Protein AF-A0A7J7SAR6-F1 (afdb_monomer)

Structure (mmCIF, N/CA/C/O backbone):
data_AF-A0A7J7SAR6-F1
#
_entry.id   AF-A0A7J7SAR6-F1
#
loop_
_atom_site.group_PDB
_atom_site.id
_atom_site.type_symbol
_atom_site.label_atom_id
_atom_site.label_alt_id
_atom_site.label_comp_id
_atom_site.label_asym_id
_atom_site.label_entity_id
_atom_site.label_seq_id
_atom_site.pdbx_PDB_ins_code
_atom_site.Cartn_x
_atom_site.Cartn_y
_atom_site.Cartn_z
_atom_site.occupancy
_atom_site.B_iso_or_equiv
_atom_site.auth_seq_id
_atom_site.auth_comp_id
_atom_site.auth_asym_id
_atom_site.auth_atom_id
_atom_site.pdbx_PDB_model_num
ATOM 1 N N . MET A 1 1 ? -5.702 -20.227 2.245 1.00 49.28 1 MET A N 1
ATOM 2 C CA . MET A 1 1 ? -7.176 -20.276 2.145 1.00 49.28 1 MET A CA 1
ATOM 3 C C . MET A 1 1 ? -7.635 -18.837 1.965 1.00 49.28 1 MET A C 1
ATOM 5 O O . MET A 1 1 ? -7.170 -18.001 2.730 1.00 49.28 1 MET A O 1
ATOM 9 N N . CYS A 1 2 ? -8.403 -18.530 0.921 1.00 85.19 2 CYS A N 1
ATOM 10 C CA . CYS A 1 2 ? -8.873 -17.168 0.636 1.00 85.19 2 CYS A CA 1
ATOM 11 C C . CYS A 1 2 ? -10.272 -16.959 1.229 1.00 85.19 2 CYS A C 1
ATOM 13 O O . CYS A 1 2 ? -11.021 -17.925 1.365 1.00 85.19 2 CYS A O 1
ATOM 15 N N . SER A 1 3 ? -10.614 -15.717 1.574 1.00 92.62 3 SER A N 1
ATOM 16 C CA . SER A 1 3 ? -11.964 -15.358 2.021 1.00 92.62 3 SER A CA 1
ATOM 17 C C . SER A 1 3 ? -12.986 -15.573 0.901 1.00 92.62 3 SER A C 1
ATOM 19 O O . SER A 1 3 ? -12.688 -15.311 -0.263 1.00 92.62 3 SER A O 1
ATOM 21 N N . VAL A 1 4 ? -14.192 -16.019 1.258 1.00 95.62 4 VAL A N 1
ATOM 22 C CA . VAL A 1 4 ? -15.327 -16.212 0.341 1.00 95.62 4 VAL A CA 1
ATOM 23 C C . VAL A 1 4 ? -16.598 -15.627 0.958 1.00 95.62 4 VAL A C 1
ATOM 25 O O . VAL A 1 4 ? -16.692 -15.525 2.180 1.00 95.62 4 VAL A O 1
ATOM 28 N N . VAL A 1 5 ? -17.573 -15.256 0.125 1.00 96.81 5 VAL A N 1
ATOM 29 C CA . VAL A 1 5 ? -18.928 -14.914 0.585 1.00 96.81 5 VAL A CA 1
ATOM 30 C C . VAL A 1 5 ? -19.637 -16.216 0.936 1.00 96.81 5 VAL A C 1
ATOM 32 O O . VAL A 1 5 ? -20.113 -16.936 0.062 1.00 96.81 5 VAL A O 1
ATOM 35 N N . ASP A 1 6 ? -19.629 -16.553 2.220 1.00 96.38 6 ASP A N 1
ATOM 36 C CA . ASP A 1 6 ? -20.161 -17.805 2.759 1.00 96.38 6 ASP A CA 1
ATOM 37 C C . ASP A 1 6 ? -21.615 -17.681 3.240 1.00 96.38 6 ASP A C 1
ATOM 39 O O . ASP A 1 6 ? -22.230 -18.682 3.608 1.00 96.38 6 ASP A O 1
ATOM 43 N N . GLY A 1 7 ? -22.172 -16.465 3.254 1.00 95.69 7 GLY A N 1
ATOM 44 C CA . GLY A 1 7 ? -23.514 -16.201 3.774 1.00 95.69 7 GLY A CA 1
ATOM 45 C C . GLY A 1 7 ? -23.594 -16.182 5.305 1.00 95.69 7 GLY A C 1
ATOM 46 O O . GLY A 1 7 ? -24.674 -15.945 5.843 1.00 95.69 7 GLY A O 1
ATOM 47 N N . MET A 1 8 ? -22.476 -16.425 6.000 1.00 95.12 8 MET A N 1
ATOM 48 C CA . MET A 1 8 ? -22.409 -16.572 7.456 1.00 95.12 8 MET A CA 1
ATOM 49 C C . MET A 1 8 ? -21.499 -15.506 8.065 1.00 95.12 8 MET A C 1
ATOM 51 O O . MET A 1 8 ? -21.986 -14.590 8.72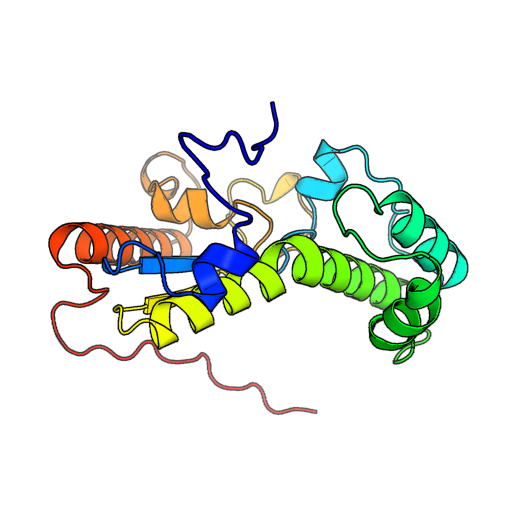6 1.00 95.12 8 MET A O 1
ATOM 55 N N . LEU A 1 9 ? -20.186 -15.604 7.835 1.00 95.19 9 LEU A N 1
ATOM 56 C CA . LEU A 1 9 ? -19.231 -14.581 8.255 1.00 95.19 9 LEU A CA 1
ATOM 57 C C . LEU A 1 9 ? -19.293 -13.364 7.325 1.00 95.19 9 LEU A C 1
ATOM 59 O O . LEU A 1 9 ? -19.316 -12.226 7.794 1.00 95.19 9 LEU A O 1
ATOM 63 N N . LEU A 1 10 ? -19.317 -13.609 6.013 1.00 96.38 10 LEU A N 1
ATOM 64 C CA . LEU A 1 10 ? -19.469 -12.600 4.971 1.00 96.38 10 LEU A CA 1
ATOM 65 C C . LEU A 1 10 ? -20.792 -12.846 4.235 1.00 96.38 10 LEU A C 1
ATOM 67 O O . LEU A 1 10 ? -20.858 -13.709 3.356 1.00 96.38 10 LEU A O 1
ATOM 71 N N . PRO A 1 11 ? -21.859 -12.097 4.571 1.00 96.06 11 PRO A N 1
ATOM 72 C CA . PRO A 1 11 ? -23.167 -12.290 3.953 1.00 96.06 11 PRO A CA 1
ATOM 73 C C . PRO A 1 11 ? -23.259 -11.741 2.519 1.00 96.06 11 PRO A C 1
ATOM 75 O O . PRO A 1 11 ? -24.156 -12.138 1.780 1.00 96.06 11 PRO A O 1
ATOM 78 N N . LYS A 1 12 ? -22.360 -10.826 2.132 1.00 97.00 12 LYS A N 1
ATOM 79 C CA . LYS A 1 12 ? -22.293 -10.162 0.820 1.00 97.00 12 LYS A CA 1
ATOM 80 C C . LYS A 1 12 ? -20.847 -9.829 0.454 1.00 97.00 12 LYS A C 1
ATOM 82 O O . LYS A 1 12 ? -19.949 -9.973 1.291 1.00 97.00 12 LYS A O 1
ATOM 87 N N . MET A 1 13 ? -20.630 -9.344 -0.767 1.00 96.62 13 MET A N 1
ATOM 88 C CA . MET A 1 13 ? -19.321 -8.844 -1.182 1.00 96.62 13 MET A CA 1
ATOM 89 C C . MET A 1 13 ? -18.910 -7.615 -0.345 1.00 96.62 13 MET A C 1
ATOM 91 O O . MET A 1 13 ? -19.768 -6.797 0.009 1.00 96.62 13 MET A O 1
ATOM 95 N N . PRO A 1 14 ? -17.612 -7.433 -0.029 1.00 95.25 14 PRO A N 1
ATOM 96 C CA . PRO A 1 14 ? -17.134 -6.270 0.722 1.00 95.25 14 PRO A CA 1
ATOM 97 C C . PRO A 1 14 ? -17.540 -4.923 0.108 1.00 95.25 14 PRO A C 1
ATOM 99 O O . PRO A 1 14 ? -17.841 -3.979 0.839 1.00 95.25 14 PRO A O 1
ATOM 102 N N . GLU A 1 15 ? -17.585 -4.835 -1.221 1.00 94.94 15 GLU A N 1
ATOM 103 C CA . GLU A 1 15 ? -17.998 -3.644 -1.964 1.00 94.94 15 GLU A CA 1
ATOM 104 C C . GLU A 1 15 ? -19.470 -3.297 -1.707 1.00 94.94 15 GLU A C 1
ATOM 106 O O . GLU A 1 15 ? -19.804 -2.125 -1.528 1.00 94.94 15 GLU A O 1
ATOM 111 N N . GLU A 1 16 ? -20.339 -4.309 -1.630 1.00 96.44 16 GLU A N 1
ATOM 112 C CA . GLU A 1 16 ? -21.759 -4.139 -1.308 1.00 96.44 16 GLU A CA 1
ATOM 113 C C . GLU A 1 16 ? -21.933 -3.691 0.145 1.00 96.44 16 GLU A C 1
ATOM 115 O O . GLU A 1 16 ? -22.635 -2.718 0.412 1.00 96.44 16 GLU A O 1
ATOM 120 N N . LEU A 1 17 ? -21.236 -4.337 1.086 1.00 95.62 17 LEU A N 1
ATOM 121 C CA . LEU A 1 17 ? -21.290 -3.976 2.508 1.00 95.62 17 LEU A CA 1
ATOM 122 C C . LEU A 1 17 ? -20.809 -2.539 2.752 1.00 95.62 17 LEU A C 1
ATOM 124 O O . LEU A 1 17 ? -21.411 -1.804 3.540 1.00 95.62 17 LEU A O 1
ATOM 128 N N . LEU A 1 18 ? -19.750 -2.121 2.053 1.00 94.38 18 LEU A N 1
ATOM 129 C CA . LEU A 1 18 ? -19.224 -0.759 2.105 1.00 94.38 18 LEU A CA 1
ATOM 130 C C . LEU A 1 18 ? -20.227 0.253 1.526 1.00 94.38 18 LEU A C 1
ATOM 132 O O . LEU A 1 18 ? -20.463 1.292 2.144 1.00 94.38 18 LEU A O 1
ATOM 136 N N . ALA A 1 19 ? -20.838 -0.048 0.374 1.00 94.69 19 ALA A N 1
ATOM 137 C CA . ALA A 1 19 ? -21.816 0.823 -0.282 1.00 94.69 19 ALA A CA 1
ATOM 138 C C . ALA A 1 19 ? -23.119 0.965 0.525 1.00 94.69 19 ALA A C 1
ATOM 140 O O . ALA A 1 19 ? -23.662 2.065 0.650 1.00 94.69 19 ALA A O 1
ATOM 141 N N . GLU A 1 20 ? -23.588 -0.130 1.123 1.00 95.94 20 GLU A N 1
ATOM 142 C CA . GLU A 1 20 ? -24.781 -0.177 1.976 1.00 95.94 20 GLU A CA 1
ATOM 143 C C . GLU A 1 20 ? -24.518 0.344 3.400 1.00 95.94 20 GLU A C 1
ATOM 145 O O . GLU A 1 20 ? -25.444 0.413 4.209 1.00 95.94 20 GLU A O 1
ATOM 150 N N . LYS A 1 21 ? -23.270 0.726 3.716 1.00 94.56 21 LYS A N 1
ATOM 151 C CA . LYS A 1 21 ? -22.825 1.183 5.045 1.00 94.56 21 LYS A CA 1
ATOM 152 C C . LYS A 1 21 ? -23.106 0.162 6.157 1.00 94.56 21 LYS A C 1
ATOM 154 O O . LYS A 1 21 ? -23.277 0.532 7.316 1.00 94.56 21 LYS A O 1
ATOM 159 N N . GLN A 1 22 ? -23.112 -1.125 5.819 1.00 93.19 22 GLN A N 1
ATOM 160 C CA . GLN A 1 22 ? -23.311 -2.242 6.750 1.00 93.19 22 GLN A CA 1
ATOM 161 C C . GLN A 1 22 ? -21.980 -2.685 7.364 1.00 93.19 22 GLN A C 1
ATOM 163 O O . GLN A 1 22 ? -21.600 -3.852 7.328 1.00 93.19 22 GLN A O 1
ATOM 168 N N . LEU A 1 23 ? -21.246 -1.719 7.911 1.00 89.94 23 LEU A N 1
ATOM 169 C CA . LEU A 1 23 ? -19.970 -1.939 8.579 1.00 89.94 23 LEU A CA 1
ATOM 170 C C . LEU A 1 23 ? -20.095 -1.553 10.049 1.00 89.94 23 LEU A C 1
ATOM 172 O O . LEU A 1 23 ? -20.828 -0.631 10.403 1.00 89.94 23 LEU A O 1
ATOM 176 N N . ASN A 1 24 ? -19.324 -2.214 10.909 1.00 93.06 24 ASN A N 1
ATOM 177 C CA . ASN A 1 24 ? -19.194 -1.782 12.295 1.00 93.06 24 ASN A CA 1
ATOM 178 C C . ASN A 1 24 ? -18.498 -0.417 12.343 1.00 93.06 24 ASN A C 1
ATOM 180 O O . ASN A 1 24 ? -17.315 -0.312 12.029 1.00 93.06 24 ASN A O 1
ATOM 184 N N . THR A 1 25 ? -19.211 0.619 12.781 1.00 94.12 25 THR A N 1
ATOM 185 C CA . THR A 1 25 ? -18.739 2.014 12.800 1.00 94.12 25 THR A CA 1
ATOM 186 C C . THR A 1 25 ? -17.859 2.338 14.011 1.00 94.12 25 THR A C 1
ATOM 188 O O . THR A 1 25 ? -18.032 3.362 14.679 1.00 94.12 25 THR A O 1
ATOM 191 N N . VAL A 1 26 ? -16.928 1.448 14.341 1.00 96.06 26 VAL A N 1
ATOM 192 C CA . VAL A 1 26 ? -15.925 1.684 15.389 1.00 96.06 26 VAL A CA 1
ATOM 193 C C . VAL A 1 26 ? -14.821 2.599 14.856 1.00 96.06 26 VAL A C 1
ATOM 195 O O . VAL A 1 26 ? -14.644 2.690 13.647 1.00 96.06 26 VAL A O 1
ATOM 198 N N . PRO A 1 27 ? -14.040 3.290 15.703 1.00 97.25 27 PRO A N 1
ATOM 199 C CA . PRO A 1 27 ? -12.858 3.992 15.224 1.00 97.25 27 PRO A CA 1
ATOM 200 C C . PRO A 1 27 ? -11.951 3.049 14.430 1.00 97.25 27 PRO A C 1
ATOM 202 O O . PRO A 1 27 ? -11.618 1.966 14.913 1.00 97.25 27 PRO A O 1
ATOM 205 N N . TYR A 1 28 ? -11.535 3.470 13.236 1.00 96.81 28 TYR A N 1
ATOM 206 C CA . TYR A 1 28 ? -10.733 2.657 12.325 1.00 96.81 28 TYR A CA 1
ATOM 207 C C . TYR A 1 28 ? -9.487 3.410 11.858 1.00 96.81 28 TYR A C 1
ATOM 209 O O . TYR A 1 28 ? -9.523 4.609 11.567 1.00 96.81 28 TYR A O 1
ATOM 217 N N . ILE A 1 29 ? -8.362 2.704 11.809 1.00 96.56 29 ILE A N 1
ATOM 218 C CA . ILE A 1 29 ? -7.109 3.190 11.245 1.00 96.56 29 ILE A CA 1
ATOM 219 C C . ILE A 1 29 ? -6.673 2.228 10.145 1.00 96.56 29 ILE A C 1
ATOM 221 O O . ILE A 1 29 ? -6.612 1.021 10.357 1.00 96.56 29 ILE A O 1
ATOM 225 N N . VAL A 1 30 ? -6.372 2.782 8.978 1.00 97.44 30 VAL A N 1
ATOM 226 C CA . VAL A 1 30 ? -5.837 2.054 7.826 1.00 97.44 30 VAL A CA 1
ATOM 227 C C . VAL A 1 30 ? -4.549 2.734 7.379 1.00 97.44 30 VAL A C 1
ATOM 229 O O . VAL A 1 30 ? -4.369 3.938 7.570 1.00 97.44 30 VAL A O 1
ATOM 232 N N . GLY A 1 31 ? -3.622 1.981 6.814 1.00 96.62 31 GLY A N 1
ATOM 233 C CA . GLY A 1 31 ? -2.372 2.532 6.323 1.00 96.62 31 GLY A CA 1
ATOM 234 C C . GLY A 1 31 ? -1.837 1.734 5.157 1.00 96.62 31 GLY A C 1
ATOM 235 O O . GLY A 1 31 ? -2.292 0.623 4.904 1.00 96.62 31 GLY A O 1
ATOM 236 N N . ILE A 1 32 ? -0.890 2.352 4.469 1.00 98.62 32 ILE A N 1
ATOM 237 C CA . ILE A 1 32 ? -0.085 1.748 3.412 1.00 98.62 32 ILE A CA 1
ATOM 238 C C . ILE A 1 32 ? 1.372 2.143 3.627 1.00 98.62 32 ILE A C 1
ATOM 240 O O . ILE A 1 32 ? 1.668 3.127 4.317 1.00 98.62 32 ILE A O 1
ATOM 244 N N . ASN A 1 33 ? 2.275 1.419 2.998 1.00 98.69 33 ASN A N 1
ATOM 245 C CA . ASN A 1 33 ? 3.672 1.785 2.878 1.00 98.69 33 ASN A CA 1
ATOM 246 C C . ASN A 1 33 ? 3.920 2.453 1.516 1.00 98.69 33 ASN A C 1
ATOM 248 O O . ASN A 1 33 ? 3.110 2.360 0.596 1.00 98.69 33 ASN A O 1
ATOM 252 N N . HIS A 1 34 ? 5.010 3.207 1.399 1.00 98.25 34 HIS A N 1
ATOM 253 C CA . HIS A 1 34 ? 5.285 4.012 0.206 1.00 98.25 34 HIS A CA 1
ATOM 254 C C . HIS A 1 34 ? 5.479 3.182 -1.071 1.00 98.25 34 HIS A C 1
ATOM 256 O O . HIS A 1 34 ? 5.049 3.586 -2.145 1.00 98.25 34 HIS A O 1
ATOM 262 N N . GLN A 1 35 ? 6.155 2.043 -0.945 1.00 98.19 35 GLN A N 1
ATOM 263 C CA . GLN A 1 35 ? 6.553 1.154 -2.028 1.00 98.19 35 GLN A CA 1
ATOM 264 C C . GLN A 1 35 ? 6.139 -0.276 -1.681 1.00 98.19 35 GLN A C 1
ATOM 266 O O . GLN A 1 35 ? 6.975 -1.165 -1.559 1.00 98.19 35 GLN A O 1
ATOM 271 N N . GLU A 1 36 ? 4.834 -0.507 -1.526 1.00 98.62 36 GLU A N 1
ATOM 272 C CA . GLU A 1 36 ? 4.269 -1.821 -1.169 1.00 98.62 36 GLU A CA 1
ATOM 273 C C . GLU A 1 36 ? 4.760 -2.957 -2.078 1.00 98.62 36 GLU A C 1
ATOM 275 O O . GLU A 1 36 ? 4.964 -4.076 -1.634 1.00 98.62 36 GLU A O 1
ATOM 280 N N . PHE A 1 37 ? 5.007 -2.688 -3.359 1.00 97.38 37 PHE A N 1
ATOM 281 C CA . PHE A 1 37 ? 5.526 -3.695 -4.288 1.00 97.38 37 PHE A CA 1
ATOM 282 C C . PHE A 1 37 ? 7.026 -3.527 -4.588 1.00 97.38 37 PHE A C 1
ATOM 284 O O . PHE A 1 37 ? 7.509 -3.986 -5.619 1.00 97.38 37 PHE A O 1
ATOM 291 N N . GLY A 1 38 ? 7.769 -2.843 -3.713 1.00 95.31 38 GLY A N 1
ATOM 292 C CA . GLY A 1 38 ? 9.128 -2.368 -3.970 1.00 95.31 38 GLY A CA 1
ATOM 293 C C . GLY A 1 38 ? 10.185 -3.468 -4.041 1.00 95.31 38 GLY A C 1
ATOM 294 O O . GLY A 1 38 ? 10.988 -3.482 -4.980 1.00 95.31 38 GLY A O 1
ATOM 295 N N . TRP A 1 39 ? 10.220 -4.378 -3.063 1.00 95.06 39 TRP A N 1
ATOM 296 C CA . TRP A 1 39 ? 11.239 -5.436 -3.024 1.00 95.06 39 TRP A CA 1
ATOM 297 C C . TRP A 1 39 ? 10.754 -6.761 -2.439 1.00 95.06 39 TRP A C 1
ATOM 299 O O . TRP A 1 39 ? 10.823 -7.779 -3.133 1.00 95.06 39 TRP A O 1
ATOM 309 N N . ILE A 1 40 ? 10.260 -6.776 -1.198 1.00 95.44 40 ILE A N 1
ATOM 310 C CA . ILE A 1 40 ? 9.993 -8.034 -0.483 1.00 95.44 40 ILE A CA 1
ATOM 311 C C . ILE A 1 40 ? 8.898 -8.876 -1.148 1.00 95.44 40 ILE A C 1
ATOM 313 O O . ILE A 1 40 ? 9.039 -10.097 -1.229 1.00 95.44 40 ILE A O 1
ATOM 317 N N . LEU A 1 41 ? 7.840 -8.249 -1.678 1.00 95.62 41 LEU A N 1
ATOM 318 C CA . LEU A 1 41 ? 6.766 -8.958 -2.378 1.00 95.62 41 LEU A CA 1
ATOM 319 C C . LEU A 1 41 ? 7.249 -9.573 -3.701 1.00 95.62 41 LEU A C 1
ATOM 321 O O . LEU A 1 41 ? 7.156 -10.798 -3.809 1.00 95.62 41 LEU A O 1
ATOM 325 N N . PRO A 1 42 ? 7.826 -8.811 -4.662 1.00 94.44 42 PRO A N 1
ATOM 326 C CA . PRO A 1 42 ? 8.413 -9.395 -5.867 1.00 94.44 42 PRO A CA 1
ATOM 327 C C . PRO A 1 42 ? 9.393 -10.534 -5.578 1.00 94.44 42 PRO A C 1
ATOM 329 O O . PRO A 1 42 ? 9.343 -11.571 -6.235 1.00 94.44 42 PRO A O 1
ATOM 332 N N . MET A 1 43 ? 10.256 -10.358 -4.572 1.00 93.31 43 MET A N 1
ATOM 333 C CA . MET A 1 43 ? 11.252 -11.353 -4.176 1.00 93.31 43 MET A CA 1
ATOM 334 C C . MET A 1 43 ? 10.601 -12.638 -3.646 1.00 93.31 43 MET A C 1
ATOM 336 O O . MET A 1 43 ? 10.958 -13.730 -4.083 1.00 93.31 43 MET A O 1
ATOM 340 N N . THR A 1 44 ? 9.614 -12.518 -2.756 1.00 93.56 44 THR A N 1
ATOM 341 C CA . THR A 1 44 ? 8.960 -13.669 -2.107 1.00 93.56 44 THR A CA 1
ATOM 342 C C . THR A 1 44 ? 8.122 -14.490 -3.084 1.00 93.56 44 THR A C 1
ATOM 344 O O . THR A 1 44 ? 8.095 -15.716 -2.990 1.00 93.56 44 THR A O 1
ATOM 347 N N . ILE A 1 45 ? 7.447 -13.838 -4.036 1.00 92.69 45 ILE A N 1
ATOM 348 C CA . ILE A 1 45 ? 6.588 -14.525 -5.015 1.00 92.69 45 ILE A CA 1
ATOM 349 C C . ILE A 1 45 ? 7.344 -14.960 -6.279 1.00 92.69 45 ILE A C 1
ATOM 351 O O . ILE A 1 45 ? 6.725 -15.473 -7.208 1.00 92.69 45 ILE A O 1
ATOM 355 N N . GLY A 1 46 ? 8.664 -14.741 -6.339 1.00 93.50 46 GLY A N 1
ATOM 356 C CA . GLY A 1 46 ? 9.472 -15.039 -7.524 1.00 93.50 46 GLY A CA 1
ATOM 357 C C . GLY A 1 46 ? 9.007 -14.266 -8.760 1.00 93.50 46 GLY A C 1
ATOM 358 O O . GLY A 1 46 ? 8.971 -14.817 -9.860 1.00 93.50 46 GLY A O 1
ATOM 359 N N . TYR A 1 47 ? 8.589 -13.011 -8.577 1.00 94.00 47 TYR A N 1
ATOM 360 C CA . TYR A 1 47 ? 7.983 -12.214 -9.636 1.00 94.00 47 TYR A CA 1
ATOM 361 C C . TYR A 1 47 ? 8.996 -11.954 -10.765 1.00 94.00 47 TYR A C 1
ATOM 363 O O . TYR A 1 47 ? 10.093 -11.464 -10.485 1.00 94.00 47 TYR A O 1
ATOM 371 N N . PRO A 1 48 ? 8.658 -12.238 -12.038 1.00 91.06 48 PRO A N 1
ATOM 372 C CA . PRO A 1 48 ? 9.619 -12.253 -13.143 1.00 91.06 48 PRO A CA 1
ATOM 373 C C . PRO A 1 48 ? 9.926 -10.847 -13.688 1.00 91.06 48 PRO A C 1
ATOM 375 O O . PRO A 1 48 ? 9.895 -10.608 -14.895 1.00 91.06 48 PRO A O 1
ATOM 378 N N . ILE A 1 49 ? 10.218 -9.891 -12.804 1.00 86.75 49 ILE A N 1
ATOM 379 C CA . ILE A 1 49 ? 10.665 -8.552 -13.185 1.00 86.75 49 ILE A CA 1
ATOM 380 C C . ILE A 1 49 ? 12.190 -8.529 -13.313 1.00 86.75 49 ILE A C 1
ATOM 382 O O . ILE A 1 49 ? 12.918 -8.880 -12.386 1.00 86.75 49 ILE A O 1
ATOM 386 N N . SER A 1 50 ? 12.685 -8.134 -14.485 1.00 78.06 50 SER A N 1
ATOM 387 C CA . SER A 1 50 ? 14.119 -8.073 -14.771 1.00 78.06 50 SER A CA 1
ATOM 388 C C . SER A 1 50 ? 14.848 -7.045 -13.909 1.00 78.06 50 SER A C 1
ATOM 390 O O . SER A 1 50 ? 14.300 -5.998 -13.546 1.00 78.06 50 SER A O 1
ATOM 392 N N . GLU A 1 51 ? 16.131 -7.304 -13.647 1.00 70.31 51 GLU A N 1
ATOM 393 C CA . GLU A 1 51 ? 16.989 -6.359 -12.941 1.00 70.31 51 GLU A CA 1
ATOM 394 C C . GLU A 1 51 ? 17.133 -5.052 -13.740 1.00 70.31 51 GLU A C 1
ATOM 396 O O . GLU A 1 51 ? 17.796 -4.963 -14.772 1.00 70.31 51 GLU A O 1
ATOM 401 N N . GLY A 1 52 ? 16.471 -4.007 -13.245 1.00 72.00 52 GLY A N 1
ATOM 402 C CA . GLY A 1 52 ? 16.767 -2.612 -13.566 1.00 72.00 52 GLY A CA 1
ATOM 403 C C . GLY A 1 52 ? 16.107 -2.017 -14.809 1.00 72.00 52 GLY A C 1
ATOM 404 O O . GLY A 1 52 ? 16.164 -0.801 -14.950 1.00 72.00 52 GLY A O 1
ATOM 405 N N . LYS A 1 53 ? 15.468 -2.788 -15.694 1.00 89.00 53 LYS A N 1
ATOM 406 C CA . LYS A 1 53 ? 14.819 -2.237 -16.902 1.00 89.00 53 LYS A CA 1
ATOM 407 C C . LYS A 1 53 ? 13.486 -2.907 -17.183 1.00 89.00 53 LYS A C 1
ATOM 409 O O . LYS A 1 53 ? 13.343 -4.103 -16.949 1.00 89.00 53 LYS A O 1
ATOM 414 N N . LEU A 1 54 ? 12.549 -2.133 -17.725 1.00 94.00 54 LEU A N 1
ATOM 415 C CA . LEU A 1 54 ? 11.259 -2.624 -18.184 1.00 94.00 54 LEU A CA 1
ATOM 416 C C . LEU A 1 54 ? 10.795 -1.845 -19.421 1.00 94.00 54 LEU A C 1
ATOM 418 O O . LEU A 1 54 ? 10.709 -0.616 -19.398 1.00 94.00 54 LEU A O 1
ATOM 422 N N . ASP A 1 55 ? 10.484 -2.555 -20.502 1.00 93.56 55 ASP A N 1
ATOM 423 C CA . ASP A 1 55 ? 9.792 -1.988 -21.662 1.00 93.56 55 ASP A CA 1
ATOM 424 C C . ASP A 1 55 ? 8.266 -2.180 -21.547 1.00 93.56 55 ASP A C 1
ATOM 426 O O . ASP A 1 55 ? 7.785 -3.008 -20.774 1.00 93.56 55 ASP A O 1
ATOM 430 N N . GLN A 1 56 ? 7.484 -1.415 -22.317 1.00 93.62 56 GLN A N 1
ATOM 431 C CA . GLN A 1 56 ? 6.016 -1.444 -22.227 1.00 93.62 56 GLN A CA 1
ATOM 432 C C . GLN A 1 56 ? 5.394 -2.781 -22.657 1.00 93.62 56 GLN A C 1
ATOM 434 O O . GLN A 1 56 ? 4.345 -3.158 -22.130 1.00 93.62 56 GLN A O 1
ATOM 439 N N . LYS A 1 57 ? 6.011 -3.507 -23.599 1.00 94.62 57 LYS A N 1
ATOM 440 C CA . LYS A 1 57 ? 5.497 -4.802 -24.062 1.00 94.62 57 LYS A CA 1
ATOM 441 C C . LYS A 1 57 ? 5.651 -5.837 -22.952 1.00 94.62 57 LYS A C 1
ATOM 443 O O . LYS A 1 57 ? 4.689 -6.529 -22.621 1.00 94.62 57 LYS A O 1
ATOM 448 N N . THR A 1 58 ? 6.828 -5.882 -22.335 1.00 95.75 58 THR A N 1
ATOM 449 C CA . THR A 1 58 ? 7.094 -6.719 -21.163 1.00 95.75 58 THR A CA 1
ATOM 450 C C . THR A 1 58 ? 6.188 -6.320 -19.998 1.00 95.75 58 THR A C 1
ATOM 452 O O . THR A 1 58 ? 5.559 -7.189 -19.404 1.00 95.75 58 THR A O 1
ATOM 455 N N . ALA A 1 59 ? 6.019 -5.021 -19.726 1.00 96.62 59 ALA A N 1
ATOM 456 C CA . ALA A 1 59 ? 5.112 -4.534 -18.683 1.00 96.62 59 ALA A CA 1
ATOM 457 C C . ALA A 1 59 ? 3.656 -4.978 -18.904 1.00 96.62 59 ALA A C 1
ATOM 459 O O . ALA A 1 59 ? 3.002 -5.422 -17.966 1.00 96.62 59 ALA A O 1
ATOM 460 N N . SER A 1 60 ? 3.161 -4.919 -20.145 1.00 97.44 60 SER A N 1
ATOM 461 C CA . SER A 1 60 ? 1.806 -5.372 -20.494 1.00 97.44 60 SER A CA 1
ATOM 462 C C . SER A 1 60 ? 1.635 -6.874 -20.253 1.00 97.44 60 SER A C 1
ATOM 464 O O . SER A 1 60 ? 0.648 -7.297 -19.655 1.00 97.44 60 SER A O 1
ATOM 466 N N . SER A 1 61 ? 2.625 -7.679 -20.659 1.00 97.06 61 SER A N 1
ATOM 467 C CA . SER A 1 61 ? 2.627 -9.126 -20.414 1.00 97.06 61 SER A CA 1
ATOM 468 C C . SER A 1 61 ? 2.667 -9.453 -18.922 1.00 97.06 61 SER A C 1
ATOM 470 O 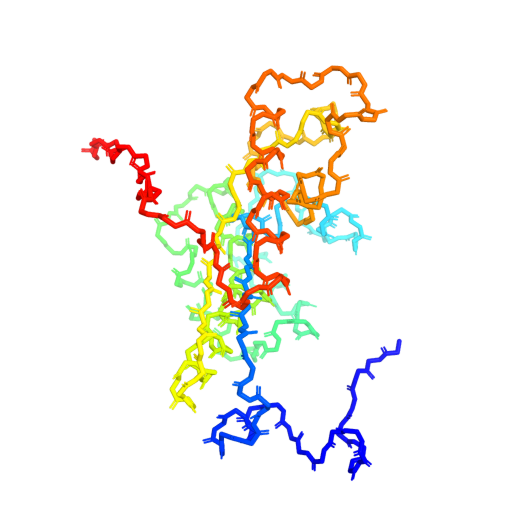O . SER A 1 61 ? 1.945 -10.337 -18.470 1.00 97.06 61 SER A O 1
ATOM 472 N N . LEU A 1 62 ? 3.496 -8.747 -18.150 1.00 96.88 62 LEU A N 1
ATOM 473 C CA . LEU A 1 62 ? 3.589 -8.927 -16.701 1.00 96.88 62 LEU A CA 1
ATOM 474 C C . LEU A 1 62 ? 2.292 -8.520 -15.996 1.00 96.88 62 LEU A C 1
ATOM 476 O O . LEU A 1 62 ? 1.851 -9.210 -15.078 1.00 96.88 62 LEU A O 1
ATOM 480 N N . LEU A 1 63 ? 1.648 -7.436 -16.440 1.00 97.62 63 LEU A N 1
ATOM 481 C CA . LEU A 1 63 ? 0.364 -7.013 -15.885 1.00 97.62 63 LEU A CA 1
ATOM 482 C C . LEU A 1 63 ? -0.727 -8.051 -16.147 1.00 97.62 63 LEU A C 1
ATOM 484 O O . LEU A 1 63 ? -1.495 -8.368 -15.243 1.00 97.62 63 LEU A O 1
ATOM 488 N N . TRP A 1 64 ? -0.748 -8.636 -17.347 1.00 97.56 64 TRP A N 1
ATOM 489 C CA . TRP A 1 64 ? -1.669 -9.725 -17.663 1.00 97.56 64 TRP A CA 1
ATOM 490 C C . TRP A 1 64 ? -1.420 -10.965 -16.799 1.00 97.56 64 TRP A C 1
ATOM 492 O O . TRP A 1 64 ? -2.348 -11.526 -16.223 1.00 97.56 64 TRP A O 1
ATOM 502 N N . GLN A 1 65 ? -0.156 -11.357 -16.629 1.00 95.62 65 GLN A N 1
ATOM 503 C CA . GLN A 1 65 ? 0.219 -12.464 -15.739 1.00 95.62 65 GLN A CA 1
ATOM 504 C C . GLN A 1 65 ? -0.153 -12.196 -14.272 1.00 95.62 65 GLN A C 1
ATOM 506 O O . GLN A 1 65 ? -0.387 -13.132 -13.510 1.00 95.62 65 GLN A O 1
ATOM 511 N N . SER A 1 66 ? -0.264 -10.923 -13.892 1.00 96.56 66 SER A N 1
ATOM 512 C CA . SER A 1 66 ? -0.678 -10.465 -12.563 1.00 96.56 66 SER A CA 1
ATOM 513 C C . SER A 1 66 ? -2.193 -10.381 -12.377 1.00 96.56 66 SER A C 1
ATOM 515 O O . SER A 1 66 ? -2.659 -9.857 -11.362 1.00 96.56 66 SER A O 1
ATOM 517 N N . PHE A 1 67 ? -2.993 -10.870 -13.332 1.00 96.25 67 PHE A N 1
ATOM 518 C CA . PHE A 1 67 ? -4.456 -10.798 -13.272 1.00 96.25 67 PHE A CA 1
ATOM 519 C C . PHE A 1 67 ? -5.029 -11.366 -11.966 1.00 96.25 67 PHE A C 1
ATOM 521 O O . PHE A 1 67 ? -5.950 -10.784 -11.400 1.00 96.25 67 PHE A O 1
ATOM 528 N N . SER A 1 68 ? -4.447 -12.447 -11.438 1.00 93.44 68 SER A N 1
ATOM 529 C CA . SER A 1 68 ? -4.934 -13.130 -10.231 1.00 93.44 68 SER A CA 1
ATOM 530 C C . SER A 1 68 ? -4.980 -12.254 -8.975 1.00 93.44 68 SER A C 1
ATOM 532 O O . SER A 1 68 ? -5.780 -12.535 -8.086 1.00 93.44 68 SER A O 1
ATOM 534 N N . PHE A 1 69 ? -4.153 -11.207 -8.893 1.00 93.12 69 PHE A N 1
ATOM 535 C CA . PHE A 1 69 ? -4.112 -10.298 -7.743 1.00 93.12 69 PHE A CA 1
ATOM 536 C C . PHE A 1 69 ? -4.344 -8.824 -8.096 1.00 93.12 69 PHE A C 1
ATOM 538 O O . PHE A 1 69 ? -4.590 -8.024 -7.200 1.00 93.12 69 PHE A O 1
ATOM 545 N N . THR A 1 70 ? -4.304 -8.448 -9.377 1.00 96.50 70 THR A N 1
ATOM 546 C CA . THR A 1 70 ? -4.664 -7.088 -9.827 1.00 96.50 70 THR A CA 1
ATOM 547 C C . THR A 1 70 ? -6.111 -6.984 -10.296 1.00 96.50 70 THR A C 1
ATOM 549 O O . THR A 1 70 ? -6.684 -5.898 -10.265 1.00 96.50 70 THR A O 1
ATOM 552 N N . ASN A 1 71 ? -6.699 -8.098 -10.748 1.00 95.94 71 ASN A N 1
ATOM 553 C CA . ASN A 1 71 ? -8.029 -8.169 -11.347 1.00 95.94 71 ASN A CA 1
ATOM 554 C C . ASN A 1 71 ? -8.244 -7.152 -12.493 1.00 95.94 71 ASN A C 1
ATOM 556 O O . ASN A 1 71 ? -9.358 -6.674 -12.703 1.00 95.94 71 ASN A O 1
ATOM 560 N N . ILE A 1 72 ? -7.181 -6.791 -13.229 1.00 97.50 72 ILE A N 1
ATOM 561 C CA . ILE A 1 72 ? -7.254 -5.869 -14.373 1.00 97.50 72 ILE A CA 1
ATOM 562 C C . ILE A 1 72 ? -7.552 -6.671 -15.647 1.00 97.50 72 ILE A C 1
ATOM 564 O O . ILE A 1 72 ? -6.684 -7.422 -16.096 1.00 97.50 72 ILE A O 1
ATOM 568 N N . PRO A 1 73 ? -8.733 -6.513 -16.273 1.00 97.38 73 PRO A N 1
ATOM 569 C CA . PRO A 1 73 ? -9.057 -7.205 -17.515 1.00 97.38 73 PRO A CA 1
ATOM 570 C C . PRO A 1 73 ? -8.062 -6.874 -18.629 1.00 97.38 73 PRO A C 1
ATOM 572 O O . PRO A 1 73 ? -7.631 -5.726 -18.753 1.00 97.38 73 PRO A O 1
ATOM 575 N N . GLU A 1 74 ? -7.777 -7.846 -19.500 1.00 97.12 74 GLU A N 1
ATOM 576 C CA . GLU A 1 74 ? -6.825 -7.693 -20.611 1.00 97.12 74 GLU A CA 1
ATOM 577 C C . GLU A 1 74 ? -7.120 -6.452 -21.472 1.00 97.12 74 GLU A C 1
ATOM 579 O O . GLU A 1 74 ? -6.218 -5.691 -21.815 1.00 97.12 74 GLU A O 1
ATOM 584 N N . ALA A 1 75 ? -8.403 -6.177 -21.727 1.00 98.06 75 ALA A N 1
ATOM 585 C CA . ALA A 1 75 ? -8.853 -5.021 -22.502 1.00 98.06 75 ALA A CA 1
ATOM 586 C C . ALA A 1 75 ? -8.458 -3.655 -21.899 1.00 98.06 75 ALA A C 1
ATOM 588 O O . ALA A 1 75 ? -8.386 -2.668 -22.629 1.00 98.06 75 ALA A O 1
ATOM 589 N N . LEU A 1 76 ? -8.203 -3.575 -20.586 1.00 98.31 76 LEU A N 1
ATOM 590 C CA . LEU A 1 76 ? -7.797 -2.338 -19.907 1.00 98.31 76 LEU A CA 1
ATOM 591 C C . LEU A 1 76 ? -6.276 -2.178 -19.802 1.00 98.31 76 LEU A C 1
ATOM 593 O O . LEU A 1 76 ? -5.810 -1.070 -19.530 1.00 98.31 76 LEU A O 1
ATOM 597 N N . ILE A 1 77 ? -5.498 -3.237 -20.047 1.00 98.25 77 ILE A N 1
ATOM 598 C CA . ILE A 1 77 ? -4.034 -3.216 -19.915 1.00 98.25 77 ILE A CA 1
ATOM 599 C C . ILE A 1 77 ? -3.393 -2.069 -20.707 1.00 98.25 77 ILE A C 1
ATOM 601 O O . ILE A 1 77 ? -2.607 -1.340 -20.102 1.00 98.25 77 ILE A O 1
ATOM 605 N N . PRO A 1 78 ? -3.730 -1.818 -21.991 1.00 98.12 78 PRO A N 1
ATOM 606 C CA . PRO A 1 78 ? -3.104 -0.729 -22.742 1.00 98.12 78 PRO A CA 1
ATOM 607 C C . PRO A 1 78 ? -3.305 0.642 -22.084 1.00 98.12 78 PRO A C 1
ATOM 609 O O . PRO A 1 78 ? -2.366 1.426 -21.984 1.00 98.12 78 PRO A O 1
ATOM 612 N N . ALA A 1 79 ? -4.511 0.912 -21.574 1.00 98.31 79 ALA A N 1
ATOM 613 C CA . ALA A 1 79 ? -4.828 2.179 -20.922 1.00 98.31 79 ALA A CA 1
ATOM 614 C C . ALA A 1 79 ? -4.092 2.339 -19.582 1.00 98.31 79 ALA A C 1
ATOM 616 O O . ALA A 1 79 ? -3.593 3.422 -19.274 1.00 98.31 79 ALA A O 1
ATOM 617 N N . VAL A 1 80 ? -3.999 1.264 -18.792 1.00 98.25 80 VAL A N 1
ATOM 618 C CA . VAL A 1 80 ? -3.288 1.272 -17.505 1.00 98.25 80 VAL A CA 1
ATOM 619 C C . VAL A 1 80 ? -1.779 1.434 -17.717 1.00 98.25 80 VAL A C 1
ATOM 621 O O . VAL A 1 80 ? -1.147 2.255 -17.049 1.00 98.25 80 VAL A O 1
ATOM 624 N N . ILE A 1 81 ? -1.200 0.704 -18.673 1.00 98.06 81 ILE A N 1
ATOM 625 C CA . ILE A 1 81 ? 0.223 0.806 -19.011 1.00 98.06 81 ILE A CA 1
ATOM 626 C C . ILE A 1 81 ? 0.555 2.208 -19.508 1.00 98.06 81 ILE A C 1
ATOM 628 O O . ILE A 1 81 ? 1.511 2.803 -19.017 1.00 98.06 81 ILE A O 1
ATOM 632 N N . GLU A 1 82 ? -0.249 2.780 -20.403 1.00 97.94 82 GLU A N 1
ATOM 633 C CA . GLU A 1 82 ? -0.038 4.153 -20.868 1.00 97.94 82 GLU A CA 1
ATOM 634 C C . GLU A 1 82 ? -0.116 5.155 -19.707 1.00 97.94 82 GLU A C 1
ATOM 636 O O . GLU A 1 82 ? 0.755 6.014 -19.554 1.00 97.94 82 GLU A O 1
ATOM 641 N N . LYS A 1 83 ? -1.101 4.995 -18.814 1.00 98.12 83 LYS A N 1
ATOM 642 C CA . LYS A 1 83 ? -1.291 5.881 -17.661 1.00 98.12 83 LYS A CA 1
ATOM 643 C C . LYS A 1 83 ? -0.066 5.950 -16.745 1.00 98.12 83 LYS A C 1
ATOM 645 O O . LYS A 1 83 ? 0.270 7.041 -16.277 1.00 98.12 83 LYS A O 1
ATOM 650 N N . TYR A 1 84 ? 0.571 4.816 -16.464 1.00 98.06 84 TYR A N 1
ATOM 651 C CA . TYR A 1 84 ? 1.710 4.750 -15.544 1.00 98.06 84 TYR A CA 1
ATOM 652 C C . TYR A 1 84 ? 3.056 4.918 -16.267 1.00 98.06 84 TYR A C 1
ATOM 654 O O . TYR A 1 84 ? 3.923 5.673 -15.819 1.00 98.06 84 TYR A O 1
ATOM 662 N N . LEU A 1 85 ? 3.253 4.257 -17.407 1.00 97.19 85 LEU A N 1
ATOM 663 C CA . LEU A 1 85 ? 4.553 4.148 -18.078 1.00 97.19 85 LEU A CA 1
ATOM 664 C C . LEU A 1 85 ? 4.712 5.092 -19.281 1.00 97.19 85 LEU A C 1
ATOM 666 O O . LEU A 1 85 ? 5.848 5.302 -19.701 1.00 97.19 85 LEU A O 1
ATOM 670 N N . GLY A 1 86 ? 3.638 5.676 -19.826 1.00 95.69 86 GLY A N 1
ATOM 671 C CA . GLY A 1 86 ? 3.686 6.529 -21.028 1.00 95.69 86 GLY A CA 1
ATOM 672 C C . GLY A 1 86 ? 4.428 7.856 -20.834 1.00 95.69 86 GLY A C 1
ATOM 673 O O . GLY A 1 86 ? 5.019 8.403 -21.757 1.00 95.69 86 GLY A O 1
ATOM 674 N N . GLY A 1 87 ? 4.499 8.360 -19.597 1.00 95.19 87 GLY A N 1
ATOM 675 C CA . GLY A 1 87 ? 5.141 9.646 -19.293 1.00 95.19 87 GLY A CA 1
ATOM 676 C C . GLY A 1 87 ? 6.676 9.634 -19.228 1.00 95.19 87 GLY A C 1
ATOM 677 O O . GLY A 1 87 ? 7.244 10.535 -18.608 1.00 95.19 87 GLY A O 1
ATOM 678 N N . THR A 1 88 ? 7.355 8.590 -19.708 1.00 95.00 88 THR A N 1
ATOM 679 C CA . THR A 1 88 ? 8.825 8.514 -19.773 1.00 95.00 88 THR A CA 1
ATOM 680 C C . THR A 1 88 ? 9.266 7.397 -20.715 1.00 95.00 88 THR A C 1
ATOM 682 O O . THR A 1 88 ? 8.609 6.367 -20.766 1.00 95.00 88 THR A O 1
ATOM 685 N N . ASP A 1 89 ? 10.404 7.554 -21.396 1.00 94.62 89 ASP A N 1
ATOM 686 C CA . ASP A 1 89 ? 11.027 6.481 -22.188 1.00 94.62 89 ASP A CA 1
ATOM 687 C C . ASP A 1 89 ? 12.139 5.729 -21.455 1.00 94.62 89 ASP A C 1
ATOM 689 O O . ASP A 1 89 ? 12.591 4.691 -21.932 1.00 94.62 89 ASP A O 1
ATOM 693 N N . ASP A 1 90 ? 12.541 6.211 -20.278 1.00 95.56 90 ASP A N 1
ATOM 694 C CA . ASP A 1 90 ? 13.586 5.607 -19.458 1.00 95.56 90 ASP A CA 1
ATOM 695 C C . ASP A 1 90 ? 13.124 4.236 -18.918 1.00 95.56 90 ASP A C 1
ATOM 697 O O . ASP A 1 90 ? 12.204 4.185 -18.091 1.00 95.56 90 ASP A O 1
ATOM 701 N N . PRO A 1 91 ? 13.752 3.117 -19.337 1.00 94.06 91 PRO A N 1
ATOM 702 C CA . PRO A 1 91 ? 13.349 1.779 -18.906 1.00 94.06 91 PRO A CA 1
ATOM 703 C C . PRO A 1 91 ? 13.488 1.547 -17.398 1.00 94.06 91 PRO A C 1
ATOM 705 O O . PRO A 1 91 ? 12.781 0.700 -16.851 1.00 94.06 91 PRO A O 1
ATOM 708 N N . VAL A 1 92 ? 14.380 2.279 -16.721 1.00 93.81 92 VAL A N 1
ATOM 709 C CA . VAL A 1 92 ? 14.549 2.200 -15.262 1.00 93.81 92 VAL A CA 1
ATOM 710 C C . VAL A 1 92 ? 13.338 2.832 -14.581 1.00 93.81 92 VAL A C 1
ATOM 712 O O . VAL A 1 92 ? 12.696 2.205 -13.741 1.00 93.81 92 VAL A O 1
ATOM 715 N N . LYS A 1 93 ? 12.946 4.035 -15.018 1.00 95.06 93 LYS A N 1
ATOM 716 C CA . LYS A 1 93 ? 11.756 4.721 -14.488 1.00 95.06 93 LYS A CA 1
ATOM 717 C C . LYS A 1 93 ? 10.466 3.977 -14.814 1.00 95.06 93 LYS A C 1
ATOM 719 O O . LYS A 1 93 ? 9.559 3.969 -13.988 1.00 95.06 93 LYS A O 1
ATOM 724 N N . LYS A 1 94 ? 10.368 3.337 -15.988 1.00 96.38 94 LYS A N 1
ATOM 725 C CA . LYS A 1 94 ? 9.226 2.470 -16.328 1.00 96.38 94 LYS A CA 1
ATOM 726 C C . LYS A 1 94 ? 9.090 1.316 -15.339 1.00 96.38 94 LYS A C 1
ATOM 728 O O . LYS A 1 94 ? 7.975 1.026 -14.920 1.00 96.38 94 LYS A O 1
ATOM 733 N N . LYS A 1 95 ? 10.207 0.702 -14.934 1.00 95.25 95 LYS A N 1
ATOM 734 C CA . LYS A 1 95 ? 10.216 -0.362 -13.924 1.00 95.25 95 LYS A CA 1
ATOM 735 C C . LYS A 1 95 ? 9.697 0.147 -12.579 1.00 95.25 95 LYS A C 1
ATOM 737 O O . LYS A 1 95 ? 8.796 -0.464 -12.021 1.00 95.25 95 LYS A O 1
ATOM 742 N N . ASP A 1 96 ? 10.221 1.268 -12.088 1.00 95.12 96 ASP A N 1
ATOM 743 C CA . ASP A 1 96 ? 9.796 1.818 -10.794 1.00 95.12 96 ASP A CA 1
ATOM 744 C C . ASP A 1 96 ? 8.300 2.190 -10.810 1.00 95.12 96 ASP A C 1
ATOM 746 O O . ASP A 1 96 ? 7.552 1.762 -9.938 1.00 95.12 96 ASP A O 1
ATOM 750 N N . ARG A 1 97 ? 7.817 2.845 -11.877 1.00 97.19 97 ARG A N 1
ATOM 751 C CA . ARG A 1 97 ? 6.385 3.168 -12.037 1.00 97.19 97 ARG A CA 1
ATOM 752 C C . ARG A 1 97 ? 5.485 1.947 -12.216 1.00 97.19 97 ARG A C 1
ATOM 754 O O . ARG A 1 97 ? 4.297 2.010 -11.915 1.00 97.19 97 ARG A O 1
ATOM 761 N N . PHE A 1 98 ? 6.018 0.849 -12.742 1.00 97.69 98 PHE A N 1
ATOM 762 C CA . PHE A 1 98 ? 5.289 -0.411 -12.820 1.00 97.69 98 PHE A CA 1
ATOM 763 C C . PHE A 1 98 ? 5.132 -1.056 -11.439 1.00 97.69 98 PHE A C 1
ATOM 765 O O . PHE A 1 98 ? 4.082 -1.617 -11.146 1.00 97.69 98 PHE A O 1
ATOM 772 N N . LEU A 1 99 ? 6.134 -0.938 -10.563 1.00 97.19 99 LEU A N 1
ATOM 773 C 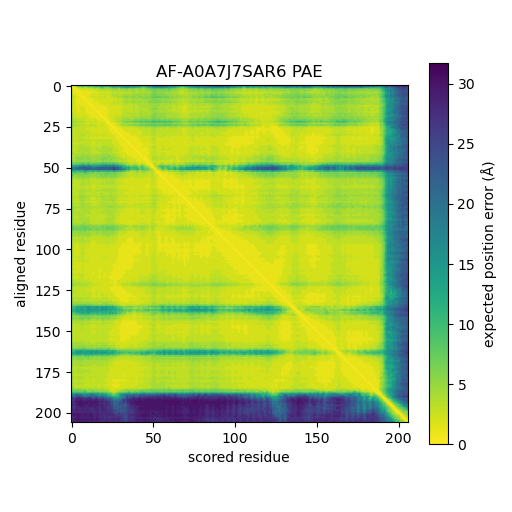CA . LEU A 1 99 ? 5.999 -1.362 -9.167 1.00 97.19 99 LEU A CA 1
ATOM 774 C C . LEU A 1 99 ? 5.021 -0.456 -8.402 1.00 97.19 99 LEU A C 1
ATOM 776 O O . LEU A 1 99 ? 4.210 -0.973 -7.636 1.00 97.19 99 LEU A O 1
ATOM 780 N N . ASP A 1 100 ? 5.023 0.856 -8.675 1.00 98.12 100 ASP A N 1
ATOM 781 C CA . ASP A 1 100 ? 4.021 1.789 -8.135 1.00 98.12 100 ASP A CA 1
ATOM 782 C C . ASP A 1 100 ? 2.598 1.394 -8.563 1.00 98.12 100 ASP A C 1
ATOM 784 O O . ASP A 1 100 ? 1.698 1.351 -7.731 1.00 98.12 100 ASP A O 1
ATOM 788 N N . LEU A 1 101 ? 2.396 1.031 -9.838 1.00 98.38 101 LEU A N 1
ATOM 789 C CA . LEU A 1 101 ? 1.119 0.516 -10.350 1.00 98.38 101 LEU A CA 1
ATOM 790 C C . LEU A 1 101 ? 0.633 -0.686 -9.538 1.00 98.38 101 LEU A C 1
ATOM 792 O O . LEU A 1 101 ? -0.527 -0.721 -9.128 1.00 98.38 101 LEU A O 1
ATOM 796 N N . LEU A 1 102 ? 1.499 -1.676 -9.309 1.00 98.25 102 LEU A N 1
ATOM 797 C CA . LEU A 1 102 ? 1.123 -2.873 -8.555 1.00 98.25 102 LEU A CA 1
ATOM 798 C C . LEU A 1 102 ? 0.819 -2.531 -7.089 1.00 98.25 102 LEU A C 1
ATOM 800 O O . LEU A 1 102 ? -0.171 -3.018 -6.545 1.00 98.25 102 LEU A O 1
ATOM 804 N N . GLY A 1 103 ? 1.611 -1.651 -6.469 1.00 98.44 103 GLY A N 1
ATOM 805 C CA . GLY A 1 103 ? 1.361 -1.157 -5.112 1.00 98.44 103 GLY A CA 1
ATOM 806 C C . GLY A 1 103 ? 0.030 -0.406 -4.987 1.00 98.44 103 GLY A C 1
ATOM 807 O O . GLY A 1 103 ? -0.744 -0.658 -4.061 1.00 98.44 103 GLY A O 1
ATOM 808 N N . ASP A 1 104 ? -0.282 0.461 -5.949 1.00 98.69 104 ASP A N 1
ATOM 809 C CA . ASP A 1 104 ? -1.535 1.216 -6.000 1.00 98.69 104 ASP A CA 1
ATOM 810 C C . ASP A 1 104 ? -2.747 0.294 -6.146 1.00 98.69 104 ASP A C 1
ATOM 812 O O . ASP A 1 104 ? -3.728 0.448 -5.418 1.00 98.69 104 ASP A O 1
ATOM 816 N N . VAL A 1 105 ? -2.696 -0.661 -7.077 1.00 98.25 105 VAL A N 1
ATOM 817 C CA . VAL A 1 105 ? -3.832 -1.545 -7.377 1.00 98.25 105 VAL A CA 1
ATOM 818 C C . VAL A 1 105 ? -4.101 -2.516 -6.230 1.00 98.25 105 VAL A C 1
ATOM 820 O O . VAL A 1 105 ? -5.259 -2.718 -5.867 1.00 98.25 105 VAL A O 1
ATOM 823 N N . VAL A 1 106 ? -3.053 -3.095 -5.641 1.00 97.81 106 VAL A N 1
ATOM 824 C CA . VAL A 1 106 ? -3.198 -4.135 -4.611 1.00 97.81 106 VAL A CA 1
ATOM 825 C C . VAL A 1 106 ? -3.438 -3.538 -3.219 1.00 97.81 106 VAL A C 1
ATOM 827 O O . VAL A 1 106 ? -4.181 -4.121 -2.431 1.00 97.81 106 VAL A O 1
ATOM 830 N N . PHE A 1 107 ? -2.862 -2.370 -2.909 1.00 98.62 107 PHE A N 1
ATOM 831 C CA . PHE A 1 107 ? -2.897 -1.795 -1.557 1.00 98.62 107 PHE A CA 1
ATOM 832 C C . PHE A 1 107 ? -3.459 -0.373 -1.518 1.00 98.62 107 PHE A C 1
ATOM 834 O O . PHE A 1 107 ? -4.421 -0.110 -0.793 1.00 98.62 107 PHE A O 1
ATOM 841 N N . GLY A 1 108 ? -2.890 0.548 -2.302 1.00 98.62 108 GLY A N 1
ATOM 842 C CA . GLY A 1 108 ? -3.181 1.984 -2.220 1.00 98.62 108 GLY A CA 1
ATOM 843 C C . GLY A 1 108 ? -4.654 2.338 -2.440 1.00 98.62 108 GLY A C 1
ATOM 844 O O . GLY A 1 108 ? -5.320 2.897 -1.559 1.00 98.62 108 GLY A O 1
ATOM 845 N N . VAL A 1 109 ? -5.182 2.007 -3.619 1.00 98.31 109 VAL A N 1
ATOM 846 C CA . VAL A 1 109 ? -6.566 2.296 -4.014 1.00 98.31 109 VAL A CA 1
ATOM 847 C C . VAL A 1 109 ? -7.571 1.562 -3.116 1.00 98.31 109 VAL A C 1
ATOM 849 O O . VAL A 1 109 ? -8.488 2.237 -2.625 1.00 98.31 109 VAL A O 1
ATOM 852 N N . PRO A 1 110 ? -7.424 0.253 -2.818 1.00 98.19 110 PRO A N 1
ATOM 853 C CA . PRO A 1 110 ? -8.296 -0.433 -1.864 1.00 98.19 110 PRO A CA 1
ATOM 854 C C . PRO A 1 110 ? -8.308 0.218 -0.474 1.00 98.19 110 PRO A C 1
ATOM 856 O O . PRO A 1 110 ? -9.385 0.516 0.049 1.00 98.19 110 PRO A O 1
ATOM 859 N N . ALA A 1 111 ? -7.141 0.535 0.100 1.00 98.44 111 ALA A N 1
ATOM 860 C CA . ALA A 1 111 ? -7.041 1.154 1.424 1.00 98.44 111 ALA A CA 1
ATOM 861 C C . ALA A 1 111 ? -7.763 2.510 1.489 1.00 98.44 111 ALA A C 1
ATOM 863 O O . ALA A 1 111 ? -8.526 2.779 2.423 1.00 98.44 111 ALA A O 1
ATOM 864 N N . VAL A 1 112 ? -7.574 3.357 0.471 1.00 98.31 112 VAL A N 1
ATOM 865 C CA . VAL A 1 112 ? -8.253 4.660 0.377 1.00 98.31 112 VAL A CA 1
ATOM 866 C C . VAL A 1 112 ? -9.759 4.496 0.175 1.00 98.31 112 VAL A C 1
ATOM 868 O O . VAL A 1 112 ? -10.539 5.267 0.740 1.00 98.31 112 VAL A O 1
ATOM 871 N N . THR A 1 113 ? -10.181 3.509 -0.614 1.00 97.75 113 THR A N 1
ATOM 872 C CA . THR A 1 113 ? -11.598 3.218 -0.872 1.00 97.75 113 THR A CA 1
ATOM 873 C C . THR A 1 113 ? -12.314 2.816 0.411 1.00 97.75 113 THR A C 1
ATOM 875 O O . THR A 1 113 ? -13.325 3.428 0.763 1.00 97.75 113 THR A O 1
ATOM 878 N N . VAL A 1 114 ? -11.742 1.879 1.170 1.00 97.25 114 VAL A N 1
ATOM 879 C CA . VAL A 1 114 ? -12.300 1.448 2.456 1.00 97.25 114 VAL A CA 1
ATOM 880 C C . VAL A 1 114 ? -12.302 2.599 3.466 1.00 97.25 114 VAL A C 1
ATOM 882 O O . VAL A 1 114 ? -13.324 2.836 4.108 1.00 97.25 114 VAL A O 1
ATOM 885 N N . ALA A 1 115 ? -11.217 3.382 3.568 1.00 97.25 115 ALA A N 1
ATOM 886 C CA . ALA A 1 115 ? -11.186 4.566 4.437 1.00 97.25 115 ALA A CA 1
ATOM 887 C C . ALA A 1 115 ? -12.311 5.557 4.116 1.00 97.25 115 ALA A C 1
ATOM 889 O O . ALA A 1 115 ? -12.954 6.090 5.023 1.00 97.25 115 ALA A O 1
ATOM 890 N N . ARG A 1 116 ? -12.544 5.834 2.829 1.00 97.00 116 ARG A N 1
ATOM 891 C CA . ARG A 1 116 ? -13.599 6.759 2.402 1.00 97.00 116 ARG A CA 1
ATOM 892 C C . ARG A 1 116 ? -14.977 6.216 2.745 1.00 97.00 116 ARG A C 1
ATOM 894 O O . ARG A 1 116 ? -15.728 6.934 3.394 1.00 97.00 116 ARG A O 1
ATOM 901 N N . GLY A 1 117 ? -15.283 4.967 2.399 1.00 96.44 117 GLY A N 1
ATOM 902 C CA . GLY A 1 117 ? -16.596 4.394 2.704 1.00 96.44 117 GLY A CA 1
ATOM 903 C C . GLY A 1 117 ? -16.861 4.290 4.211 1.00 96.44 117 GLY A C 1
ATOM 904 O O . GLY A 1 117 ? -17.940 4.656 4.667 1.00 96.44 117 GLY A O 1
ATOM 905 N N . HIS A 1 118 ? -15.854 3.923 5.010 1.00 96.38 118 HIS A N 1
ATOM 906 C CA . HIS A 1 118 ? -15.968 3.884 6.471 1.00 96.38 118 HIS A CA 1
ATOM 907 C C . HIS A 1 118 ? -16.195 5.282 7.083 1.00 96.38 118 HIS A C 1
ATOM 909 O O . HIS A 1 118 ? -17.062 5.467 7.940 1.00 96.38 118 HIS A O 1
ATOM 915 N N . ARG A 1 119 ? -15.484 6.306 6.590 1.00 96.19 119 ARG A N 1
ATOM 916 C CA . ARG A 1 119 ? -15.731 7.713 6.952 1.00 96.19 119 ARG A CA 1
ATOM 917 C C . ARG A 1 119 ? -17.140 8.156 6.553 1.00 96.19 119 ARG A C 1
ATOM 919 O O . ARG A 1 119 ? -17.811 8.822 7.336 1.00 96.19 119 ARG A O 1
ATOM 926 N N . ASP A 1 120 ? -17.589 7.803 5.352 1.00 95.56 120 ASP A N 1
ATOM 927 C CA . ASP A 1 120 ? -18.890 8.209 4.808 1.00 95.56 120 ASP A CA 1
ATOM 928 C C . ASP A 1 120 ? -20.063 7.475 5.494 1.00 95.56 120 ASP A C 1
ATOM 930 O O . ASP A 1 120 ? -21.208 7.940 5.448 1.00 95.56 120 ASP A O 1
ATOM 934 N N . ALA A 1 121 ? -19.778 6.373 6.196 1.00 95.38 121 ALA A N 1
ATOM 935 C CA . ALA A 1 121 ? -20.667 5.724 7.160 1.00 95.38 121 ALA A CA 1
ATOM 936 C C . ALA A 1 121 ? -20.732 6.439 8.529 1.00 95.38 121 ALA A C 1
ATOM 938 O O . ALA A 1 121 ? -21.482 6.020 9.405 1.00 95.38 121 ALA A O 1
ATOM 939 N N . GLY A 1 122 ? -19.993 7.540 8.717 1.00 93.38 122 GLY A N 1
ATOM 940 C CA . GLY A 1 122 ? -20.020 8.370 9.928 1.00 93.38 122 GLY A CA 1
ATOM 941 C C . GLY A 1 122 ? -19.002 7.973 11.000 1.00 93.38 122 GLY A C 1
ATOM 942 O O . GLY A 1 122 ? -19.005 8.547 12.089 1.00 93.38 122 GLY A O 1
ATOM 943 N N . ALA A 1 123 ? -18.118 7.017 10.714 1.00 95.00 123 ALA A N 1
ATOM 944 C CA . ALA A 1 123 ? -17.189 6.486 11.699 1.00 95.00 123 ALA A CA 1
ATOM 945 C C . ALA A 1 123 ? -15.845 7.253 11.735 1.00 95.00 123 ALA A C 1
ATOM 947 O O . ALA A 1 123 ? -15.316 7.648 10.684 1.00 95.00 123 ALA A O 1
ATOM 948 N N . PRO A 1 124 ? -15.226 7.445 12.922 1.00 96.38 124 PRO A N 1
ATOM 949 C CA . PRO A 1 124 ? -13.899 8.046 13.030 1.00 96.38 124 PRO A CA 1
ATOM 950 C C . PRO A 1 124 ? -12.865 7.234 12.248 1.00 96.38 124 PRO A C 1
ATOM 952 O O . PRO A 1 124 ? -12.620 6.070 12.551 1.00 96.38 124 PRO A O 1
ATOM 955 N N . THR A 1 125 ? -12.245 7.859 11.248 1.00 96.81 125 THR A N 1
ATOM 956 C CA . THR A 1 125 ? -11.333 7.170 10.328 1.00 96.81 125 THR A CA 1
ATOM 957 C C . THR A 1 125 ? -9.995 7.892 10.252 1.00 96.81 125 THR A C 1
ATOM 959 O O . THR A 1 125 ? -9.936 9.110 10.062 1.00 96.81 125 THR A O 1
ATOM 962 N N . TYR A 1 126 ? -8.906 7.141 10.390 1.00 96.69 126 TYR A N 1
ATOM 963 C CA . TYR A 1 126 ? -7.541 7.646 10.323 1.00 96.69 126 TYR A CA 1
ATOM 964 C C . TYR A 1 126 ? -6.758 6.915 9.242 1.00 96.69 126 TYR A C 1
ATOM 966 O O . TYR A 1 126 ? -6.873 5.706 9.093 1.00 96.69 126 TYR A O 1
ATOM 974 N N . MET A 1 127 ? -5.917 7.658 8.528 1.00 97.12 127 MET A N 1
ATOM 975 C CA . MET A 1 127 ? -5.041 7.099 7.507 1.00 97.12 127 MET A CA 1
ATOM 976 C C . MET A 1 127 ? -3.590 7.531 7.736 1.00 97.12 127 MET A C 1
ATOM 978 O O . MET A 1 127 ? -3.343 8.616 8.295 1.00 97.12 127 MET A O 1
ATOM 982 N N . TYR A 1 128 ? -2.639 6.689 7.338 1.00 97.38 128 TYR A N 1
ATOM 983 C CA . TYR A 1 128 ? -1.219 7.030 7.244 1.00 97.38 128 TYR A CA 1
ATOM 984 C C . TYR A 1 128 ? -0.576 6.387 6.010 1.00 97.38 128 TYR A C 1
ATOM 986 O O . TYR A 1 128 ? -1.079 5.401 5.483 1.00 97.38 128 TYR A O 1
ATOM 994 N N . GLU A 1 129 ? 0.545 6.956 5.578 1.00 98.25 129 GLU A N 1
ATOM 995 C CA . GLU A 1 129 ? 1.468 6.341 4.627 1.00 98.25 129 GLU A CA 1
ATOM 996 C C . GLU A 1 129 ? 2.840 6.267 5.304 1.00 98.25 129 GLU A C 1
ATOM 998 O O . GLU A 1 129 ? 3.348 7.288 5.783 1.00 98.25 129 GLU A O 1
ATOM 1003 N N . PHE A 1 130 ? 3.418 5.073 5.406 1.00 98.38 130 PHE A N 1
ATOM 1004 C CA . PHE A 1 130 ? 4.714 4.866 6.040 1.00 98.38 130 PHE A CA 1
ATOM 1005 C C . PHE A 1 130 ? 5.847 5.016 5.022 1.00 98.38 130 PHE A C 1
ATOM 1007 O O . PHE A 1 130 ? 5.883 4.336 3.998 1.00 98.38 130 PHE A O 1
ATOM 1014 N N . ARG A 1 131 ? 6.791 5.917 5.313 1.00 97.44 131 ARG A N 1
ATOM 1015 C CA . ARG A 1 131 ? 7.907 6.269 4.423 1.00 97.44 131 ARG A CA 1
ATOM 1016 C C . ARG A 1 131 ? 9.244 6.218 5.160 1.00 97.44 131 ARG A C 1
ATOM 1018 O O . ARG A 1 131 ? 9.868 7.250 5.397 1.00 97.44 131 ARG A O 1
ATOM 1025 N N . TYR A 1 132 ? 9.665 5.028 5.567 1.00 96.50 132 TYR A N 1
ATOM 1026 C CA . TYR A 1 132 ? 10.961 4.828 6.212 1.00 96.50 132 TYR A CA 1
ATOM 10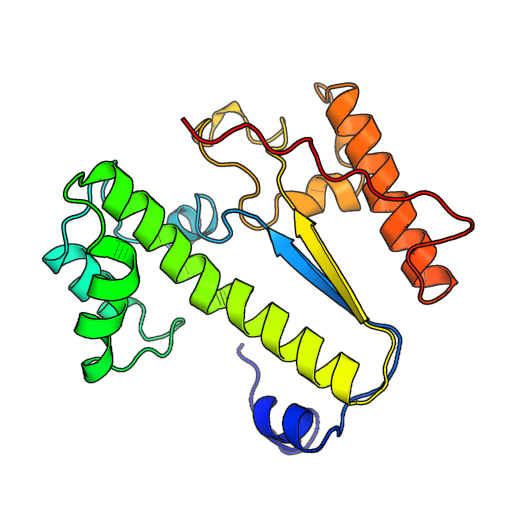27 C C . TYR A 1 132 ? 11.588 3.515 5.753 1.00 96.50 132 TYR A C 1
ATOM 1029 O O . TYR A 1 132 ? 10.870 2.574 5.433 1.00 96.50 132 TYR A O 1
ATOM 1037 N N . ARG A 1 133 ? 12.923 3.459 5.722 1.00 95.31 133 ARG A N 1
ATOM 1038 C CA . ARG A 1 133 ? 13.697 2.258 5.388 1.00 95.31 133 ARG A CA 1
ATOM 1039 C C . ARG A 1 133 ? 14.385 1.749 6.661 1.00 95.31 133 ARG A C 1
ATOM 1041 O O . ARG A 1 133 ? 15.423 2.305 7.020 1.00 95.31 133 ARG A O 1
ATOM 1048 N N . PRO A 1 134 ? 13.844 0.714 7.327 1.00 93.25 134 PRO A N 1
ATOM 1049 C CA . PRO A 1 134 ? 14.450 0.130 8.514 1.00 93.25 134 PRO A CA 1
ATOM 1050 C C . PRO A 1 134 ? 15.901 -0.310 8.297 1.00 93.25 134 PRO A C 1
ATOM 1052 O O . PRO A 1 134 ? 16.241 -0.858 7.240 1.00 93.25 134 PRO A O 1
ATOM 1055 N N . SER A 1 135 ? 16.742 -0.109 9.312 1.00 91.94 135 SER A N 1
ATOM 1056 C CA . SER A 1 135 ? 18.164 -0.489 9.281 1.00 91.94 135 SER A CA 1
ATOM 1057 C C . SER A 1 135 ? 18.363 -2.010 9.228 1.00 91.94 135 SER A C 1
ATOM 1059 O O . SER A 1 135 ? 19.308 -2.491 8.609 1.00 91.94 135 SER A O 1
ATOM 1061 N N . PHE A 1 136 ? 17.424 -2.786 9.777 1.00 83.50 136 PHE A N 1
ATOM 1062 C CA . PHE A 1 136 ? 17.509 -4.250 9.902 1.00 83.50 136 PHE A CA 1
ATOM 1063 C C . PHE A 1 136 ? 17.508 -5.026 8.576 1.00 83.50 136 PHE A C 1
ATOM 1065 O O . PHE A 1 136 ? 17.791 -6.221 8.575 1.00 83.50 136 PHE A O 1
ATOM 1072 N N . LEU A 1 137 ? 17.153 -4.372 7.466 1.00 82.75 137 LEU A N 1
ATOM 1073 C CA . LEU A 1 137 ? 17.144 -4.947 6.115 1.00 82.75 137 LEU A CA 1
ATOM 1074 C C . LEU A 1 137 ? 18.140 -4.229 5.191 1.00 82.75 137 LEU A C 1
ATOM 1076 O O . L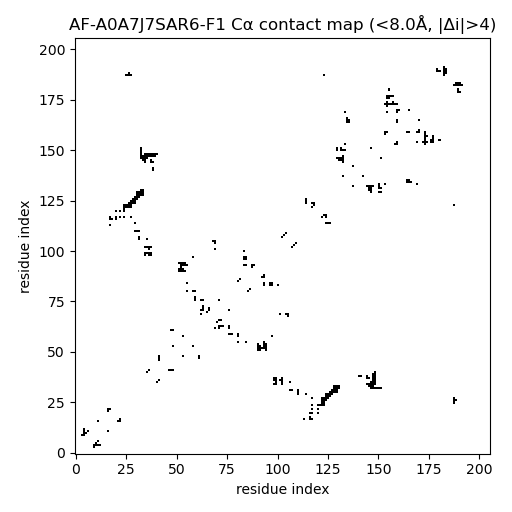EU A 1 137 ? 18.042 -4.314 3.966 1.00 82.75 137 LEU A O 1
ATOM 1080 N N . ALA A 1 138 ? 19.072 -3.459 5.763 1.00 79.62 138 ALA A N 1
ATOM 1081 C CA . ALA A 1 138 ? 19.896 -2.549 4.985 1.00 79.62 138 ALA A CA 1
ATOM 1082 C C . ALA A 1 138 ? 20.870 -3.251 4.029 1.00 79.62 138 ALA A C 1
ATOM 1084 O O . ALA A 1 138 ? 21.142 -2.681 2.969 1.00 79.62 138 ALA A O 1
ATOM 1085 N N . ASP A 1 139 ? 21.339 -4.447 4.385 1.00 85.31 139 ASP A N 1
ATOM 1086 C CA . ASP A 1 139 ? 22.386 -5.171 3.655 1.00 85.31 139 ASP A CA 1
ATOM 1087 C C . ASP A 1 139 ? 21.850 -6.003 2.483 1.00 85.31 139 ASP A C 1
ATOM 1089 O O . ASP A 1 139 ? 22.565 -6.240 1.513 1.00 85.31 139 ASP A O 1
ATOM 1093 N N . THR A 1 140 ? 20.588 -6.432 2.546 1.00 87.12 140 THR A N 1
ATOM 1094 C CA . THR A 1 140 ? 19.978 -7.329 1.549 1.00 87.12 140 THR A CA 1
ATOM 1095 C C . THR A 1 140 ? 19.061 -6.609 0.564 1.00 87.12 140 THR A C 1
ATOM 1097 O O . THR A 1 140 ? 18.843 -7.102 -0.543 1.00 87.12 140 THR A O 1
ATOM 1100 N N . ARG A 1 141 ? 18.537 -5.433 0.930 1.00 90.94 141 ARG A N 1
ATOM 1101 C CA . ARG A 1 141 ? 17.582 -4.668 0.117 1.00 90.94 141 ARG A CA 1
ATOM 1102 C C . ARG A 1 141 ? 18.237 -3.477 -0.591 1.00 90.94 141 ARG A C 1
ATOM 1104 O O . ARG A 1 141 ? 18.971 -2.725 0.060 1.00 90.94 141 ARG A O 1
ATOM 1111 N N . PRO A 1 142 ? 17.896 -3.184 -1.864 1.00 91.62 142 PRO A N 1
ATOM 1112 C CA . PRO A 1 142 ? 18.360 -1.977 -2.547 1.00 91.62 142 PRO A CA 1
ATOM 1113 C C . PRO A 1 142 ? 18.137 -0.694 -1.730 1.00 91.62 142 PRO A C 1
ATOM 1115 O O . PRO A 1 142 ? 17.104 -0.503 -1.086 1.00 91.62 142 PRO A O 1
ATOM 1118 N N . LYS A 1 143 ? 19.114 0.220 -1.754 1.00 92.19 143 LYS A N 1
ATOM 1119 C CA . LYS A 1 143 ? 19.069 1.474 -0.971 1.00 92.19 143 LYS A CA 1
ATOM 1120 C C . LYS A 1 143 ? 17.955 2.428 -1.407 1.00 92.19 143 LYS A C 1
ATOM 1122 O O . LYS A 1 143 ? 17.548 3.275 -0.623 1.00 92.19 143 LYS A O 1
ATOM 1127 N N . THR A 1 144 ? 17.486 2.289 -2.643 1.00 92.06 144 THR A N 1
ATOM 1128 C CA . THR A 1 144 ? 16.414 3.100 -3.228 1.00 92.06 144 THR A CA 1
ATOM 1129 C C . THR A 1 144 ? 15.021 2.676 -2.771 1.00 92.06 144 THR A C 1
ATOM 1131 O O . THR A 1 144 ? 14.075 3.419 -3.015 1.00 92.06 144 THR A O 1
ATOM 1134 N N . VAL A 1 145 ? 14.890 1.512 -2.120 1.00 95.00 145 VAL A N 1
ATOM 1135 C CA . VAL A 1 145 ? 13.600 1.016 -1.641 1.00 95.00 145 VAL A CA 1
ATOM 1136 C C . VAL A 1 145 ? 13.326 1.548 -0.234 1.00 95.00 145 VAL A C 1
ATOM 1138 O O . VAL A 1 145 ? 14.093 1.277 0.695 1.00 95.00 145 VAL A O 1
ATOM 1141 N N . ILE A 1 146 ? 12.258 2.332 -0.086 1.00 96.62 146 ILE A N 1
ATOM 1142 C CA . ILE A 1 146 ? 11.864 3.046 1.134 1.00 96.62 146 ILE A CA 1
ATOM 1143 C C . ILE A 1 146 ? 10.379 2.801 1.379 1.00 96.62 146 ILE A C 1
ATOM 1145 O O . ILE A 1 146 ? 9.566 3.116 0.515 1.00 96.62 146 ILE A O 1
ATOM 1149 N N . GLY A 1 147 ? 10.023 2.325 2.576 1.00 97.06 147 GLY A N 1
ATOM 1150 C CA . GLY A 1 147 ? 8.643 1.972 2.897 1.00 97.06 147 GLY A CA 1
ATOM 1151 C C . GLY A 1 147 ? 8.177 0.786 2.060 1.00 97.06 147 GLY A C 1
ATOM 1152 O O . GLY A 1 147 ? 7.157 0.883 1.389 1.00 97.06 147 GLY A O 1
ATOM 1153 N N . ASP A 1 148 ? 8.951 -0.294 2.063 1.00 97.94 148 ASP A N 1
ATOM 1154 C CA . ASP A 1 148 ? 8.570 -1.564 1.448 1.00 97.94 148 ASP A CA 1
ATOM 1155 C C . ASP A 1 148 ? 7.438 -2.231 2.241 1.00 97.94 148 ASP A C 1
ATOM 1157 O O . ASP A 1 148 ? 7.151 -1.850 3.383 1.00 97.94 148 ASP A O 1
ATOM 1161 N N . HIS A 1 149 ? 6.813 -3.258 1.674 1.00 98.25 149 HIS A N 1
ATOM 1162 C CA . HIS A 1 149 ? 5.767 -3.998 2.379 1.00 98.25 149 HIS A CA 1
ATOM 1163 C C . HIS A 1 149 ? 6.252 -4.545 3.734 1.00 98.25 149 HIS A C 1
ATOM 1165 O O . HIS A 1 149 ? 7.276 -5.220 3.827 1.00 98.25 149 HIS A O 1
ATOM 1171 N N . GLY A 1 150 ? 5.520 -4.236 4.805 1.00 97.00 150 GLY A N 1
ATOM 1172 C CA . GLY A 1 150 ? 5.846 -4.657 6.171 1.00 97.00 150 GLY A CA 1
ATOM 1173 C C . GLY A 1 150 ? 6.959 -3.869 6.880 1.00 97.00 150 GLY A C 1
ATOM 1174 O O . GLY A 1 150 ? 7.279 -4.187 8.028 1.00 97.00 150 GLY A O 1
ATOM 1175 N N . ASP A 1 151 ? 7.554 -2.837 6.269 1.00 97.31 151 ASP A N 1
ATOM 1176 C CA . ASP A 1 151 ? 8.596 -2.027 6.925 1.00 97.31 151 ASP A CA 1
ATOM 1177 C C . ASP A 1 151 ? 8.109 -1.318 8.203 1.00 97.31 151 ASP A C 1
ATOM 1179 O O . ASP A 1 151 ? 8.873 -1.094 9.150 1.00 97.31 151 ASP A O 1
ATOM 1183 N N . GLU A 1 152 ? 6.833 -0.955 8.263 1.00 97.88 152 GLU A N 1
ATOM 1184 C CA . GLU A 1 152 ? 6.230 -0.296 9.414 1.00 97.88 152 GLU A CA 1
ATOM 1185 C C . GLU A 1 152 ? 6.136 -1.224 10.630 1.00 97.88 152 GLU A C 1
ATOM 1187 O O . GLU A 1 152 ? 6.224 -0.743 11.765 1.00 97.88 152 GLU A O 1
ATOM 1192 N N . ILE A 1 153 ? 6.035 -2.543 10.417 1.00 97.50 153 ILE A N 1
ATOM 1193 C CA . ILE A 1 153 ? 5.919 -3.562 11.474 1.00 97.50 153 ILE A CA 1
ATOM 1194 C C . ILE A 1 153 ? 7.074 -3.429 12.472 1.00 97.50 153 ILE A C 1
ATOM 1196 O O . ILE A 1 153 ? 6.853 -3.440 13.685 1.00 97.50 153 ILE A O 1
ATOM 1200 N N . PHE A 1 154 ? 8.301 -3.198 11.993 1.00 96.19 154 PHE A N 1
ATOM 1201 C CA . PHE A 1 154 ? 9.469 -3.005 12.859 1.00 96.19 154 PHE A CA 1
ATOM 1202 C C . PHE A 1 154 ? 9.303 -1.814 13.811 1.00 96.19 154 PHE A C 1
ATOM 1204 O O . PHE A 1 154 ? 9.679 -1.889 14.983 1.00 96.19 154 PHE A O 1
ATOM 1211 N N . SER A 1 155 ? 8.702 -0.725 13.329 1.00 97.00 155 SER A N 1
ATOM 1212 C CA . SER A 1 155 ? 8.430 0.459 14.146 1.00 97.00 155 SER A CA 1
ATOM 1213 C C . SER A 1 155 ? 7.261 0.239 15.106 1.00 97.00 155 SER A C 1
ATOM 1215 O O . SER A 1 155 ? 7.331 0.702 16.247 1.00 97.00 155 SER A O 1
ATOM 1217 N N . VAL A 1 156 ? 6.211 -0.468 14.672 1.00 97.62 156 VAL A N 1
ATOM 1218 C 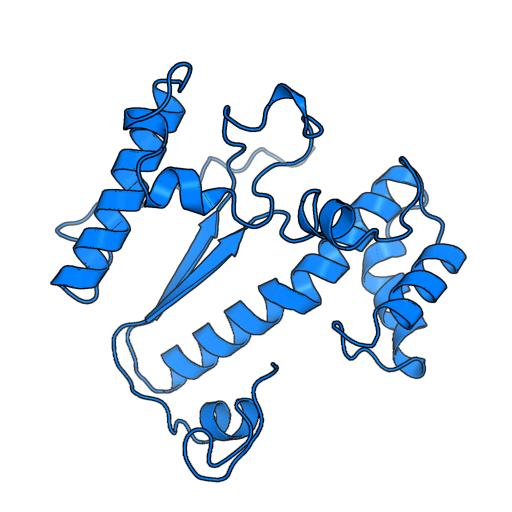CA . VAL A 1 156 ? 5.014 -0.773 15.477 1.00 97.62 156 VAL A CA 1
ATOM 1219 C C . VAL A 1 156 ? 5.333 -1.705 16.644 1.00 97.62 156 VAL A C 1
ATOM 1221 O O . VAL A 1 156 ? 4.843 -1.473 17.747 1.00 97.62 156 VAL A O 1
ATOM 1224 N N . PHE A 1 157 ? 6.178 -2.713 16.430 1.00 97.12 157 PHE A N 1
ATOM 1225 C CA . PHE A 1 157 ? 6.524 -3.716 17.444 1.00 97.12 157 PHE A CA 1
ATOM 1226 C C . PHE A 1 157 ? 7.803 -3.407 18.228 1.00 97.12 157 PHE A C 1
ATOM 1228 O O . PHE A 1 157 ? 8.228 -4.211 19.053 1.00 97.12 157 PHE A O 1
ATOM 1235 N N . GLY A 1 158 ? 8.422 -2.246 18.009 1.00 96.62 158 GLY A N 1
ATOM 1236 C CA . GLY A 1 158 ? 9.568 -1.837 18.816 1.00 96.62 158 GLY A CA 1
ATOM 1237 C C . GLY A 1 158 ? 10.852 -2.612 18.523 1.00 96.62 158 GLY A C 1
ATOM 1238 O O . GLY A 1 158 ? 11.674 -2.774 19.423 1.00 96.62 158 GLY A O 1
ATOM 1239 N N . ALA A 1 159 ? 11.068 -3.062 17.283 1.00 95.88 159 ALA A N 1
ATOM 1240 C CA . ALA A 1 159 ? 12.315 -3.728 16.895 1.00 95.88 159 ALA A CA 1
ATOM 1241 C C . ALA A 1 159 ? 13.588 -2.928 17.266 1.00 95.88 159 ALA A C 1
ATOM 1243 O O . ALA A 1 159 ? 14.539 -3.559 17.730 1.00 95.88 159 ALA A O 1
ATOM 1244 N N . PRO A 1 160 ? 13.610 -1.576 17.192 1.00 95.81 160 PRO A N 1
ATOM 1245 C CA . PRO A 1 160 ? 14.743 -0.768 17.666 1.00 95.81 160 PRO A CA 1
ATOM 1246 C C . PRO A 1 160 ? 15.120 -0.91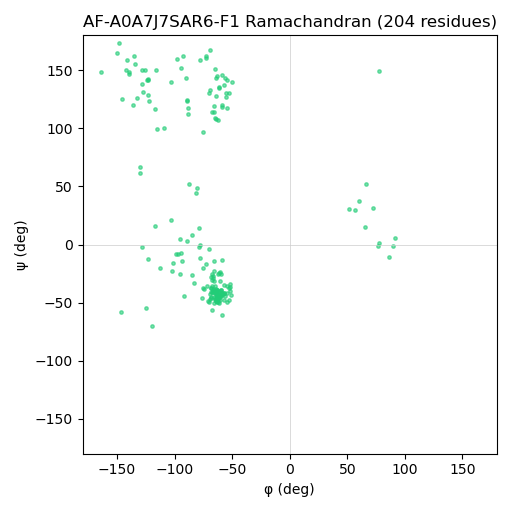4 19.147 1.00 95.81 160 PRO A C 1
ATOM 1248 O O . PRO A 1 160 ? 16.175 -0.431 19.539 1.00 95.81 160 PRO A O 1
ATOM 1251 N N . PHE A 1 161 ? 14.279 -1.531 19.984 1.00 95.06 161 PHE A N 1
ATOM 1252 C CA . PHE A 1 161 ? 14.584 -1.801 21.399 1.00 95.06 161 PHE A CA 1
ATOM 1253 C C . PHE A 1 161 ? 15.056 -3.234 21.651 1.00 95.06 161 PHE A C 1
ATOM 1255 O O . PHE A 1 161 ? 15.443 -3.556 22.770 1.00 95.06 161 PHE A O 1
ATOM 1262 N N . LEU A 1 162 ? 14.974 -4.096 20.636 1.00 92.88 162 LEU A N 1
ATOM 1263 C CA . LEU A 1 162 ? 15.292 -5.523 20.726 1.00 92.88 162 LEU A CA 1
ATOM 1264 C C . LEU A 1 162 ? 16.529 -5.900 19.910 1.00 92.88 162 LEU A C 1
ATOM 1266 O O . LEU A 1 162 ? 17.104 -6.962 20.127 1.00 92.88 162 LEU A O 1
ATOM 1270 N N . LYS A 1 163 ? 16.900 -5.064 18.940 1.00 83.88 163 LYS A N 1
ATOM 1271 C CA . LYS A 1 163 ? 18.012 -5.286 18.021 1.00 83.88 163 LYS A CA 1
ATOM 1272 C C . LYS A 1 163 ? 19.001 -4.132 18.113 1.00 83.88 163 LYS A C 1
ATOM 1274 O O . LYS A 1 163 ? 18.594 -2.975 18.211 1.00 83.88 163 LYS A O 1
ATOM 1279 N N . ASP A 1 164 ? 20.282 -4.457 18.013 1.00 84.25 164 ASP A N 1
ATOM 1280 C CA . ASP A 1 164 ? 21.349 -3.464 17.942 1.00 84.25 164 ASP A CA 1
ATOM 1281 C C . ASP A 1 164 ? 21.370 -2.750 16.580 1.00 84.25 164 ASP A C 1
ATOM 1283 O O . ASP A 1 164 ? 20.836 -3.242 15.584 1.00 84.25 164 ASP A O 1
ATOM 1287 N N . GLY A 1 165 ? 22.013 -1.580 16.535 1.00 85.44 165 GLY A N 1
ATOM 1288 C CA . GLY A 1 165 ? 22.274 -0.843 15.291 1.00 85.44 165 GLY A CA 1
ATOM 1289 C C . GLY A 1 165 ? 21.193 0.156 14.867 1.00 85.44 165 GLY A C 1
ATOM 1290 O O . GLY A 1 165 ? 21.391 0.867 13.882 1.00 85.44 165 GLY A O 1
ATOM 1291 N N . ALA A 1 166 ? 20.090 0.272 15.612 1.00 92.88 166 ALA A N 1
ATOM 1292 C CA . ALA A 1 166 ? 19.066 1.273 15.329 1.00 92.88 166 ALA A CA 1
ATOM 1293 C C . ALA A 1 166 ? 19.566 2.699 15.615 1.00 92.88 166 ALA A C 1
ATOM 1295 O O . ALA A 1 166 ? 20.125 2.988 16.676 1.00 92.88 166 ALA A O 1
ATOM 1296 N N . SER A 1 167 ? 19.329 3.615 14.676 1.00 94.75 167 SER A N 1
ATOM 1297 C CA . SER A 1 167 ? 19.686 5.026 14.854 1.00 94.75 167 SER A CA 1
ATOM 1298 C C . SER A 1 167 ? 18.758 5.724 15.858 1.00 94.75 167 SER A C 1
ATOM 1300 O O . SER A 1 167 ? 17.638 5.277 16.118 1.00 94.75 167 SER A O 1
ATOM 1302 N N . GLU A 1 168 ? 19.168 6.883 16.386 1.00 95.94 168 GLU A N 1
ATOM 1303 C CA . GLU A 1 168 ? 18.273 7.691 17.227 1.00 95.94 168 GLU A CA 1
ATOM 1304 C C . GLU A 1 168 ? 16.968 8.072 16.515 1.00 95.94 168 GLU A C 1
ATOM 1306 O O . GLU A 1 168 ? 15.919 8.181 17.155 1.00 95.94 168 GLU A O 1
ATOM 1311 N N . GLU A 1 169 ? 17.037 8.317 15.206 1.00 96.19 169 GLU A N 1
ATOM 1312 C CA . GLU A 1 169 ? 15.874 8.633 14.380 1.00 96.19 169 GLU A CA 1
ATOM 1313 C C . GLU A 1 169 ? 14.911 7.445 14.324 1.00 96.19 169 GLU A C 1
ATOM 1315 O O . GLU A 1 169 ? 13.718 7.610 14.583 1.00 96.19 169 GLU A O 1
ATOM 1320 N N . GLU A 1 170 ? 15.433 6.241 14.086 1.00 96.12 170 GLU A N 1
ATOM 1321 C CA . GLU A 1 170 ? 14.652 5.003 14.032 1.00 96.12 170 GLU A CA 1
ATOM 1322 C C . GLU A 1 170 ? 13.994 4.685 15.384 1.00 96.12 170 GLU A C 1
ATOM 1324 O O . GLU A 1 170 ? 12.809 4.344 15.458 1.00 96.12 170 GLU A O 1
ATOM 1329 N N . ILE A 1 171 ? 14.723 4.898 16.485 1.00 97.25 171 ILE A N 1
ATOM 1330 C CA . ILE A 1 171 ? 14.192 4.768 17.847 1.00 97.25 171 ILE A CA 1
ATOM 1331 C C . ILE A 1 171 ? 13.057 5.775 18.085 1.00 97.25 171 ILE A C 1
ATOM 1333 O O . ILE A 1 171 ? 12.002 5.411 18.614 1.00 97.25 171 ILE A O 1
ATOM 1337 N N . LYS A 1 172 ? 13.241 7.049 17.706 1.00 97.81 172 LYS A N 1
ATOM 1338 C CA . LYS A 1 172 ? 12.212 8.097 17.853 1.00 97.81 172 LYS A CA 1
ATOM 1339 C C . LYS A 1 172 ? 10.971 7.773 17.015 1.00 97.81 172 LYS A C 1
ATOM 1341 O O . LYS A 1 172 ? 9.855 7.916 17.525 1.00 97.81 172 LYS A O 1
ATOM 1346 N N . LEU A 1 173 ? 11.154 7.290 15.786 1.00 97.12 173 LEU A N 1
ATOM 1347 C CA . LEU A 1 173 ? 10.074 6.844 14.907 1.00 97.12 173 LEU A CA 1
ATOM 1348 C C . LEU A 1 173 ? 9.283 5.691 15.535 1.00 97.12 173 LEU A C 1
ATOM 1350 O O . LEU A 1 173 ? 8.056 5.769 15.624 1.00 97.12 173 LEU A O 1
ATOM 1354 N N . SER A 1 174 ? 9.962 4.666 16.054 1.00 97.75 174 SER A N 1
ATOM 1355 C CA . SER A 1 174 ? 9.290 3.537 16.701 1.00 97.75 174 SER A CA 1
ATOM 1356 C C . SER A 1 174 ? 8.518 3.958 17.958 1.00 97.75 174 SER A C 1
ATOM 1358 O O . SER A 1 174 ? 7.346 3.604 18.103 1.00 97.75 174 SER A O 1
ATOM 1360 N N . LYS A 1 175 ? 9.089 4.813 18.826 1.00 97.88 175 LYS A N 1
ATOM 1361 C CA . LYS A 1 175 ? 8.342 5.382 19.973 1.00 97.88 175 LYS A CA 1
ATOM 1362 C C . LYS A 1 175 ? 7.086 6.120 19.518 1.00 97.88 175 LYS A C 1
ATOM 1364 O O . LYS A 1 175 ? 6.043 6.012 20.165 1.00 97.88 175 LYS A O 1
ATOM 1369 N N . MET A 1 176 ? 7.182 6.882 18.430 1.00 96.75 176 MET A N 1
ATOM 1370 C CA . MET A 1 176 ? 6.052 7.621 17.872 1.00 96.75 176 MET A CA 1
ATOM 1371 C C . MET A 1 176 ? 4.955 6.673 17.371 1.00 96.75 176 MET A C 1
ATOM 1373 O O . MET A 1 176 ? 3.795 6.849 17.748 1.00 96.75 176 MET A O 1
ATOM 1377 N N . MET A 1 177 ? 5.318 5.648 16.594 1.00 97.44 177 MET A N 1
ATOM 1378 C CA . MET A 1 177 ? 4.380 4.652 16.066 1.00 97.44 177 MET A CA 1
ATOM 1379 C C . MET A 1 177 ? 3.697 3.864 17.186 1.00 97.44 177 MET A C 1
ATOM 1381 O O . MET A 1 177 ? 2.467 3.823 17.232 1.00 97.44 177 MET A O 1
ATOM 1385 N N . MET A 1 178 ? 4.460 3.335 18.149 1.00 97.81 178 MET A N 1
ATOM 1386 C CA . MET A 1 178 ? 3.905 2.645 19.321 1.00 97.81 178 MET A CA 1
ATOM 1387 C C . MET A 1 178 ? 2.950 3.545 20.111 1.00 97.81 178 MET A C 1
ATOM 1389 O O . MET A 1 178 ? 1.875 3.113 20.525 1.00 97.81 178 MET A O 1
ATOM 1393 N N . LYS A 1 179 ? 3.298 4.827 20.295 1.00 96.50 179 LYS A N 1
ATOM 1394 C CA . LYS A 1 179 ? 2.424 5.791 20.975 1.00 96.50 179 LYS A CA 1
ATOM 1395 C C . LYS A 1 179 ? 1.130 6.030 20.198 1.00 96.50 179 LYS A C 1
ATOM 1397 O O . LYS A 1 179 ? 0.074 6.108 20.827 1.00 96.50 179 LYS A O 1
ATOM 1402 N N . PHE A 1 180 ? 1.184 6.156 18.872 1.00 94.06 180 PHE A N 1
ATOM 1403 C CA . PHE A 1 180 ? -0.017 6.325 18.053 1.00 94.06 180 PHE A CA 1
ATOM 1404 C C . PHE A 1 180 ? -0.931 5.104 18.119 1.00 94.06 180 PHE A C 1
ATOM 1406 O O . PHE A 1 180 ? -2.116 5.276 18.409 1.00 94.06 180 PHE A O 1
ATOM 1413 N N . TRP A 1 181 ? -0.386 3.900 17.943 1.00 97.00 181 TRP A N 1
ATOM 1414 C CA . TRP A 1 181 ? -1.152 2.656 18.021 1.00 97.00 181 TRP A CA 1
ATOM 1415 C C . TRP A 1 181 ? -1.741 2.418 19.413 1.00 97.00 181 TRP A C 1
ATOM 1417 O O . TRP A 1 181 ? -2.934 2.149 19.537 1.00 97.00 181 TRP A O 1
ATOM 1427 N N . ALA A 1 182 ? -0.963 2.624 20.479 1.00 97.06 182 ALA A N 1
ATOM 1428 C CA . ALA A 1 182 ? -1.456 2.462 21.846 1.00 97.06 182 ALA A CA 1
ATOM 1429 C C . ALA A 1 182 ? -2.509 3.517 22.227 1.00 97.06 182 ALA A C 1
ATOM 1431 O O . ALA A 1 182 ? -3.450 3.222 22.961 1.00 97.06 182 ALA A O 1
ATOM 1432 N N . ASN A 1 183 ? -2.381 4.759 21.750 1.00 95.00 183 ASN A N 1
ATOM 1433 C CA . ASN A 1 183 ? -3.413 5.778 21.969 1.00 95.00 183 ASN A CA 1
ATOM 1434 C C . ASN A 1 183 ? -4.703 5.445 21.220 1.00 95.00 183 ASN A C 1
ATOM 1436 O O . ASN A 1 183 ? -5.784 5.601 21.789 1.00 95.00 183 ASN A O 1
ATOM 1440 N N . PHE A 1 184 ? -4.578 4.964 19.983 1.00 95.62 184 PHE A N 1
ATOM 1441 C CA . PHE A 1 184 ? -5.717 4.539 19.188 1.00 95.62 184 PHE A CA 1
ATOM 1442 C C . PHE A 1 184 ? -6.450 3.374 19.859 1.00 95.62 184 PHE A C 1
ATOM 1444 O O . PHE A 1 184 ? -7.655 3.468 20.056 1.00 95.62 184 PHE A O 1
ATOM 1451 N N . ALA A 1 185 ? -5.725 2.357 20.332 1.00 95.88 185 ALA A N 1
ATOM 1452 C CA . ALA A 1 185 ? -6.311 1.239 21.070 1.00 95.88 185 ALA A CA 1
ATOM 1453 C C . ALA A 1 185 ? -7.035 1.677 22.358 1.00 95.88 185 ALA A C 1
ATOM 1455 O O . ALA A 1 185 ? -8.100 1.158 22.669 1.00 95.88 185 ALA A O 1
ATOM 1456 N N . ARG A 1 186 ? -6.487 2.650 23.106 1.00 95.88 186 ARG A N 1
ATOM 1457 C CA . ARG A 1 186 ? -7.103 3.123 24.362 1.00 95.88 186 ARG A CA 1
ATOM 1458 C C . ARG A 1 186 ? -8.330 4.011 24.157 1.00 95.88 186 ARG A C 1
ATOM 1460 O O . ARG A 1 186 ? -9.242 3.962 24.972 1.00 95.88 186 ARG A O 1
ATOM 1467 N N . ASN A 1 187 ? -8.317 4.870 23.137 1.00 93.44 187 ASN A N 1
ATOM 1468 C CA . ASN A 1 187 ? -9.260 5.993 23.050 1.00 93.44 187 ASN A CA 1
ATOM 1469 C C . ASN A 1 187 ? -10.009 6.081 21.714 1.00 93.44 187 ASN A C 1
ATOM 1471 O O . ASN A 1 187 ? -10.753 7.036 21.510 1.00 93.44 187 ASN A O 1
ATOM 1475 N N . GLY A 1 188 ? -9.724 5.203 20.751 1.00 86.38 188 GLY A N 1
ATOM 1476 C CA . GLY A 1 188 ? -10.212 5.350 19.379 1.00 86.38 188 GLY A CA 1
ATOM 1477 C C . GLY A 1 188 ? -9.653 6.575 18.649 1.00 86.38 188 GLY A C 1
ATOM 1478 O O . GLY A 1 188 ? -10.196 6.995 17.634 1.00 86.38 188 GLY A O 1
ATOM 1479 N N . THR A 1 189 ? -8.587 7.198 19.162 1.00 75.56 189 THR A N 1
ATOM 1480 C CA . THR A 1 189 ? -7.990 8.400 18.567 1.00 75.56 189 THR A CA 1
ATOM 1481 C C . THR A 1 189 ? -6.468 8.344 18.617 1.00 75.56 189 THR A C 1
ATOM 1483 O O . THR A 1 189 ? -5.868 7.840 19.564 1.00 75.56 189 THR A O 1
ATOM 1486 N N . ARG A 1 190 ? -5.804 8.949 17.625 1.00 56.12 190 ARG A N 1
ATOM 1487 C CA . ARG A 1 190 ? -4.332 9.069 17.611 1.00 56.12 190 ARG A CA 1
ATOM 1488 C C . ARG A 1 190 ? -3.780 10.050 18.667 1.00 56.12 190 ARG A C 1
ATOM 1490 O O . ARG A 1 190 ? -2.563 10.196 18.783 1.00 56.12 190 ARG A O 1
ATOM 1497 N N . ARG A 1 191 ? -4.628 10.760 19.428 1.00 62.75 191 ARG A N 1
ATOM 1498 C CA . ARG A 1 191 ? -4.231 11.910 20.265 1.00 62.75 191 ARG A CA 1
ATOM 1499 C C . ARG A 1 191 ? -4.614 11.772 21.743 1.00 62.75 191 ARG A C 1
ATOM 1501 O O . ARG A 1 191 ? -5.736 11.432 22.082 1.00 62.75 191 ARG A O 1
ATOM 1508 N N . LYS A 1 192 ? -3.709 12.234 22.612 1.00 39.94 192 LYS A N 1
ATOM 1509 C CA . LYS A 1 192 ? -4.050 13.080 23.769 1.00 39.94 192 LYS A CA 1
ATOM 1510 C C . LYS A 1 192 ? -3.348 14.424 23.537 1.00 39.94 192 LYS A C 1
ATOM 1512 O O . LYS A 1 192 ? -2.124 14.438 23.456 1.00 39.94 192 LYS A O 1
ATOM 1517 N N . GLY A 1 193 ? -4.097 15.517 23.379 1.00 37.94 193 GLY A N 1
ATOM 1518 C CA . GLY A 1 193 ? -3.540 16.865 23.201 1.00 37.94 193 GLY A CA 1
ATOM 1519 C C . GLY A 1 193 ? -3.000 17.181 21.796 1.00 37.94 193 GLY A C 1
ATOM 1520 O O . GLY A 1 193 ? -2.562 16.321 21.030 1.00 37.94 193 GLY A O 1
ATOM 1521 N N . THR A 1 194 ?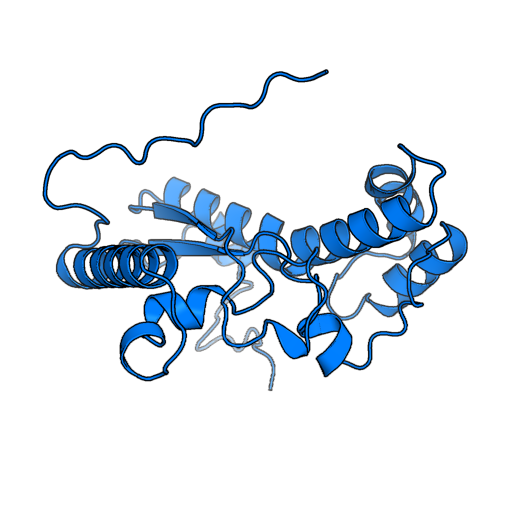 -3.088 18.452 21.426 1.00 35.59 194 THR A N 1
ATOM 1522 C CA . THR A 1 194 ? -2.663 19.034 20.152 1.00 35.59 194 THR A CA 1
ATOM 1523 C C . THR A 1 194 ? -1.153 18.931 19.926 1.00 35.59 194 THR A C 1
ATOM 1525 O O . THR A 1 194 ? -0.387 19.692 20.498 1.00 35.59 194 THR A O 1
ATOM 1528 N N . CYS A 1 195 ? -0.719 18.071 19.007 1.00 31.70 195 CYS A N 1
ATOM 1529 C CA . CYS A 1 195 ? 0.529 18.275 18.267 1.00 31.70 195 CYS A CA 1
ATOM 1530 C C . CYS A 1 195 ? 0.277 17.952 16.789 1.00 31.70 195 CYS A C 1
ATOM 1532 O O . CYS A 1 195 ? -0.281 16.895 16.477 1.00 31.70 195 CYS A O 1
ATOM 1534 N N . ARG A 1 196 ? 0.482 18.927 15.897 1.00 34.03 196 ARG A N 1
ATOM 1535 C CA . ARG A 1 196 ? 0.347 18.750 14.442 1.00 34.03 196 ARG A CA 1
ATOM 1536 C C . ARG A 1 196 ? 1.518 17.872 13.996 1.00 34.03 196 ARG A C 1
ATOM 1538 O O . ARG A 1 196 ? 2.649 18.176 14.352 1.00 34.03 196 ARG A O 1
ATOM 1545 N N . LEU A 1 197 ? 1.261 16.810 13.235 1.00 44.06 197 LEU A N 1
ATOM 1546 C CA . LEU A 1 197 ? 2.325 16.187 12.450 1.00 44.06 197 LEU A CA 1
ATOM 1547 C C . LEU A 1 197 ? 2.741 17.233 11.417 1.00 44.06 197 LEU A C 1
ATOM 1549 O O . LEU A 1 197 ? 1.946 17.592 10.547 1.00 44.06 197 LEU A O 1
ATOM 1553 N N . ALA A 1 198 ? 3.930 17.803 11.594 1.00 32.50 198 ALA A N 1
ATOM 1554 C CA . ALA A 1 198 ? 4.545 18.637 10.582 1.00 32.50 198 ALA A CA 1
ATOM 1555 C C . ALA A 1 198 ? 4.685 17.781 9.321 1.00 32.50 198 ALA A C 1
ATOM 1557 O O . ALA A 1 198 ? 5.321 16.729 9.345 1.00 32.50 198 ALA A O 1
ATOM 1558 N N . SER A 1 199 ? 4.054 18.206 8.229 1.00 33.75 199 SER A N 1
ATOM 1559 C CA . SER A 1 199 ? 4.467 17.748 6.909 1.00 33.75 199 SER A CA 1
ATOM 1560 C C . SER A 1 199 ? 5.950 18.098 6.747 1.00 33.75 199 SER A C 1
ATOM 1562 O O . SER A 1 199 ? 6.327 19.212 7.130 1.00 33.75 199 SER A O 1
ATOM 1564 N N . PRO A 1 200 ? 6.800 17.211 6.204 1.00 34.00 200 PRO A N 1
ATOM 1565 C CA . PRO A 1 200 ? 8.135 17.632 5.809 1.00 34.00 200 PRO A CA 1
ATOM 1566 C C . PRO A 1 200 ? 8.006 18.807 4.822 1.00 34.00 200 PRO A C 1
ATOM 1568 O O . PRO A 1 200 ? 7.044 18.844 4.040 1.00 34.00 200 PRO A O 1
ATOM 1571 N N . PRO A 1 201 ? 8.911 19.802 4.877 1.00 29.98 201 PRO A N 1
ATOM 1572 C CA . PRO A 1 201 ? 8.863 20.935 3.966 1.00 29.98 201 PRO A CA 1
ATOM 1573 C C . PRO A 1 201 ? 8.871 20.415 2.528 1.00 29.98 201 PRO A C 1
ATOM 1575 O O . PRO A 1 201 ? 9.689 19.568 2.167 1.00 29.98 201 PRO A O 1
ATOM 1578 N N . ARG A 1 202 ? 7.930 20.902 1.709 1.00 35.44 202 ARG A N 1
ATOM 1579 C CA . ARG A 1 202 ? 7.934 20.646 0.266 1.00 35.44 202 ARG A CA 1
ATOM 1580 C C . ARG A 1 202 ? 9.298 21.081 -0.262 1.00 35.44 202 ARG A C 1
ATOM 1582 O O . ARG A 1 202 ? 9.622 22.263 -0.173 1.00 35.44 202 ARG A O 1
ATOM 1589 N N . GLN A 1 203 ? 10.082 20.153 -0.807 1.00 35.00 203 GLN A N 1
ATOM 1590 C CA . GLN A 1 203 ? 11.211 20.557 -1.636 1.00 35.00 203 GLN A CA 1
ATOM 1591 C C . GLN A 1 203 ? 10.657 21.329 -2.846 1.00 35.00 203 GLN A C 1
ATOM 1593 O O . GLN A 1 203 ? 9.635 20.914 -3.413 1.00 35.00 203 GLN A O 1
ATOM 1598 N N . PRO A 1 204 ? 11.258 22.473 -3.213 1.00 32.28 204 PRO A N 1
ATOM 1599 C CA . PRO A 1 204 ? 10.859 23.197 -4.407 1.00 32.28 204 PRO A CA 1
ATOM 1600 C C . PRO A 1 204 ? 11.084 22.304 -5.626 1.00 32.28 204 PRO A C 1
ATOM 1602 O O . PRO A 1 204 ? 12.108 21.637 -5.745 1.00 32.28 204 PRO A O 1
ATOM 1605 N N . ARG A 1 205 ? 10.094 22.278 -6.521 1.00 39.12 205 ARG A N 1
ATOM 1606 C CA . ARG A 1 205 ? 10.259 21.673 -7.840 1.00 39.12 205 ARG A CA 1
ATOM 1607 C C . ARG A 1 205 ? 11.288 22.506 -8.605 1.00 39.12 205 ARG A C 1
ATOM 1609 O O . ARG A 1 205 ? 11.042 23.691 -8.825 1.00 39.12 205 ARG A O 1
ATOM 1616 N N . SER A 1 206 ? 12.392 21.879 -8.989 1.00 42.50 206 SER A N 1
ATOM 1617 C CA . SER A 1 206 ? 13.256 22.297 -10.095 1.00 42.50 206 SER A CA 1
ATOM 1618 C C . SER A 1 206 ? 13.222 21.207 -11.148 1.00 42.50 206 SER A C 1
ATOM 1620 O O . SER A 1 206 ? 13.473 20.049 -10.740 1.00 42.50 206 SER A O 1
#

Solvent-accessible surface area (backbone atoms only — not comparable to full-atom values): 12110 Å² total; per-residue (Å²): 138,80,91,64,74,70,62,69,93,30,72,54,56,70,70,55,34,43,73,71,50,70,58,85,68,54,59,45,76,52,70,46,42,67,26,39,36,58,47,60,50,40,61,74,71,65,49,92,71,60,92,69,47,36,54,71,69,59,50,47,54,50,51,53,73,39,27,91,71,58,71,55,56,73,90,49,42,68,61,53,48,44,71,56,37,60,87,54,89,52,31,47,60,29,38,54,36,50,31,48,49,52,20,34,60,61,44,48,52,52,52,52,50,53,48,49,37,46,36,76,58,73,18,56,63,45,79,52,73,39,78,48,63,59,69,93,51,54,91,85,44,66,88,89,56,44,5,30,57,70,41,61,52,44,29,54,72,40,41,55,80,78,45,87,86,55,48,75,66,53,42,52,51,14,55,50,41,34,50,32,54,54,33,26,73,76,67,58,32,73,64,85,76,95,71,81,82,75,73,77,79,80,76,79,91,126

Organism: Myotis myotis (NCBI:txid51298)

Mean predicted aligned error: 6.39 Å

pLDDT: mean 90.07, std 16.52, range [29.98, 98.69]

Nearest PDB structures (foldseek):
  5a7g-assembly1_A  TM=9.924E-01  e=3.495E-23  Homo sapiens
  5fv4-assembly6_F  TM=9.824E-01  e=1.293E-23  Sus scrofa
  5a7h-assembly1_A  TM=9.918E-01  e=5.146E-23  Homo sapiens
  5a7f-assembly1_A  TM=9.911E-01  e=9.988E-23  Homo sapiens
  8eor-assembly1_A  TM=9.870E-01  e=1.583E-21  Homo sapiens

Radius of gyration: 19.43 Å; Cα contacts (8 Å, |Δi|>4): 242; chains: 1; bounding box: 47×44×48 Å

Foldseek 3Di:
DDDDCPCPPHVDDPVVCLVVLVDDQFQDEFEAEPQQLAPPVCPVVVQPDDPQFDDLVNLLVSVVVCCVQLVDDNVCSVVLLCVQQVVDPGRNSSSSSSSVSSRCRRGVVVRVSSQVSSVVSVHNYHYDYAWADDPVCVPPDDPPDTRYNCRCVCLCVVVVVVDPDGDPVSNVSSVLNVQQVVCCVVPSGSDDDDDDPDDDPDDDDD

InterPro domains:
  IPR002018 Carboxylesterase, type B [PF00135] (2-192)
  IPR029058 Alpha/Beta hydrolase fold [G3DSA:3.40.50.1820] (1-203)
  IPR029058 Alpha/Beta hydrolase 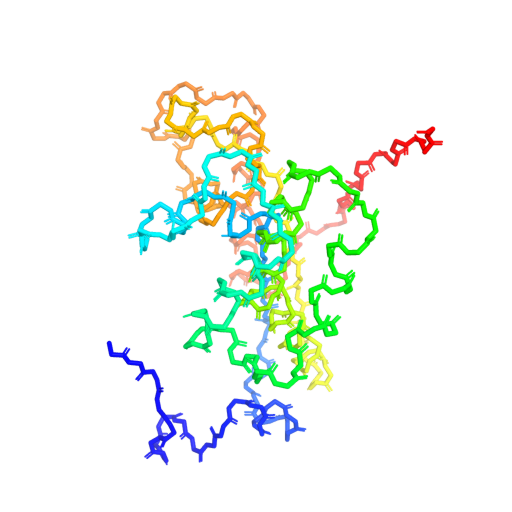fold [SSF53474] (2-193)
  IPR050309 Type-B Carboxylesterase/Lipase [PTHR11559] (3-191)

Secondary structure (DSSP, 8-state):
------SSS-SS-HHHHHHTT-S--S-EEEEEETBTTSSHHHHHTT----SS---HHHHHHHHHHTHHHH---GGGHHHHHHHHHTT---HHHHHHHHHHHHHIIIIIHHHHHHHHHHHHTT--EEEEEE----GGGTTTS-TT--SBTTHHHHHHTTGGGTSTT--HHHHHHHHHHHHHHHHHHHHSSS-SS----PPPPPPPP-

Sequence (206 aa):
MCSVVDGMLLPKMPEELLAEKQLNTVPYIVGINHQEFGWILPMTIGYPISEGKLDQKTASSLLWQSFSFTNIPEALIPAVIEKYLGGTDDPVKKKDRFLDLLGDVVFGVPAVTVARGHRDAGAPTYMYEFRYRPSFLADTRPKTVIGDHGDEIFSVFGAPFLKDGASEEEIKLSKMMMKFWANFARNGTRRKGTCRLASPPRQPRS